Protein AF-0000000084494445 (afdb_homodimer)

pLDDT: mean 89.67, std 10.01, range [47.34, 98.62]

Foldseek 3Di:
DDPVVVVVVVVVVVVVVVVVLVVVVVCLVVPQPPPPLLVVLVCLLPVLVVVLVVPADPVQVVLLVQLLVVQLVVQLVVQLVCVVVVQKDFPRANDSVGRGHNSVRNGDLSSVLSVLCRPVVVDDLLVSLQVQLCCCLVPVQVVCVVSRGMGGDNDHSVVSSVVSSVSSSVSSCSSDPPVPDDDD/DDPVVVVVVVVVVVVVVVVVLVVVVVCLVVPQPPPPLLVVLVCLLPVLVVVLVVPADPVQVVLLVQLLVVQLVVQLVVQLVCVVVVQKDFPRANDSVGRGRNSVRNGDLSSVLSVLCRPVVVDDLLVSLQVQLCCCLVPVQVVCVVSRGMGGDNDHSVVSSVVSSVSSSVSSCSSDPPVPDDDD

Sequence (368 aa):
MKTSEIHIDILKIYSNYNHAHHSFIETWQQMILFTPRWWLAFILSTLPWILWWKLHNPKYTGDLIRAGFFMAIITLTLDSVGLQFGLWIYPYIMFPFITGYLPWDLTLLPVSIMFMIEIMPQRSPLLKGFIYAGLAAFVGEPLAIALDLYKPIHWSSLYSFPIYILLFLLSNKVAKSKTFNSRLMKTSEIHIDILKIYSNYNHAHHSFIETWQQMILFTPRWWLAFILSTLPWILWWKLHNPKYTGDLIRAGFFMAIITLTLDSVGLQFGLWIYPYIMFPFITGYLPWDLTLLPVSIMFMIEIMPQRSPLLKGFIYAGLAAFVGEPLAIALDLYKPIHWSSLYSFPIYILLFLLSNKVAKSKTFNSRL

Radius of gyration: 20.8 Å; Cα contacts (8 Å, |Δi|>4): 511; chains: 2; bounding box: 49×51×44 Å

InterPro domains:
  IPR048147 CBO0543-like [NF041644] (62-168)

Organism: NCBI:txid1637975

Nearest PDB structures (foldseek):
  8fee-assembly1_I  TM=1.828E-01  e=8.161E+00  Mycolicibacterium smegmatis MC2 155
  8fee-assembly1_I  TM=1.829E-01  e=8.018E+00  Mycolicibacterium smegmatis MC2 155

Structure (mmCIF, N/CA/C/O backbone):
data_AF-0000000084494445-model_v1
#
loop_
_entity.id
_entity.type
_entity.pdbx_description
1 polymer Permease
#
loop_
_atom_site.group_PDB
_atom_site.id
_atom_site.type_symbol
_atom_site.label_atom_id
_atom_site.label_alt_id
_atom_site.label_comp_id
_atom_site.label_asym_id
_atom_site.label_entity_id
_atom_site.label_seq_id
_atom_site.pdbx_PDB_ins_code
_atom_site.Cartn_x
_atom_site.Cartn_y
_atom_site.Cartn_z
_atom_site.occupancy
_atom_site.B_iso_or_equiv
_atom_site.auth_seq_id
_atom_site.auth_comp_id
_atom_site.auth_asym_id
_atom_site.auth_atom_id
_atom_site.pdbx_PDB_model_num
ATOM 1 N N . MET A 1 1 ? -23.141 -16.109 -20.891 1 47.34 1 MET A N 1
ATOM 2 C CA . MET A 1 1 ? -22.578 -17.031 -19.906 1 47.34 1 MET A CA 1
ATOM 3 C C . MET A 1 1 ? -23.141 -16.781 -18.516 1 47.34 1 MET A C 1
ATOM 5 O O . MET A 1 1 ? -23.188 -15.633 -18.062 1 47.34 1 MET A O 1
ATOM 9 N N . LYS A 1 2 ? -23.734 -17.75 -17.953 1 55.34 2 LYS A N 1
ATOM 10 C CA . LYS A 1 2 ? -24.5 -17.609 -16.734 1 55.34 2 LYS A CA 1
ATOM 11 C C . LYS A 1 2 ? -23.578 -17.312 -15.539 1 55.34 2 LYS A C 1
ATOM 13 O O . LYS A 1 2 ? -22.422 -17.734 -15.523 1 55.34 2 LYS A O 1
ATOM 18 N N . THR A 1 3 ? -23.781 -16.438 -14.68 1 62.94 3 THR A N 1
ATOM 19 C CA . THR A 1 3 ? -23.141 -16.047 -13.43 1 62.94 3 THR A CA 1
ATOM 20 C C . THR A 1 3 ? -22.562 -17.266 -12.711 1 62.94 3 THR A C 1
ATOM 22 O O . THR A 1 3 ? -21.469 -17.188 -12.141 1 62.94 3 THR A O 1
ATOM 25 N N . SER A 1 4 ? -23.203 -18.344 -12.766 1 63.41 4 SER A N 1
ATOM 26 C CA . SER A 1 4 ? -22.766 -19.562 -12.094 1 63.41 4 SER A CA 1
ATOM 27 C C . SER A 1 4 ? -21.5 -20.125 -12.742 1 63.41 4 SER A C 1
ATOM 29 O O . SER A 1 4 ? -20.594 -20.594 -12.055 1 63.41 4 SER A O 1
ATOM 31 N N . GLU A 1 5 ? -21.453 -20.078 -14.047 1 63.28 5 GLU A N 1
ATOM 32 C CA . GLU A 1 5 ? -20.266 -20.578 -14.75 1 63.28 5 GLU A CA 1
ATOM 33 C C . GLU A 1 5 ? -19.047 -19.703 -14.453 1 63.28 5 GLU A C 1
ATOM 35 O O . GLU A 1 5 ? -17.953 -20.234 -14.266 1 63.28 5 GLU A O 1
ATOM 40 N N . ILE A 1 6 ? -19.391 -18.516 -14.344 1 67.38 6 ILE A N 1
ATOM 41 C CA . ILE A 1 6 ? -18.312 -17.594 -14.023 1 67.38 6 ILE A CA 1
ATOM 42 C C . ILE A 1 6 ? -17.75 -17.891 -12.633 1 67.38 6 ILE A C 1
ATOM 44 O O . ILE A 1 6 ? -16.531 -17.922 -12.438 1 67.38 6 ILE A O 1
ATOM 48 N N . HIS A 1 7 ? -18.641 -18.312 -11.781 1 72.25 7 HIS A N 1
ATOM 49 C CA . HIS A 1 7 ? -18.234 -18.625 -10.414 1 72.25 7 HIS A CA 1
ATOM 50 C C . HIS A 1 7 ? -17.344 -19.859 -10.359 1 72.25 7 HIS A C 1
ATOM 52 O O . HIS A 1 7 ? -16.344 -19.891 -9.641 1 72.25 7 HIS A O 1
ATOM 58 N N . ILE A 1 8 ? -17.703 -20.828 -11.125 1 72.12 8 ILE A N 1
ATOM 59 C CA . ILE A 1 8 ? -16.953 -22.078 -11.125 1 72.12 8 ILE A CA 1
ATOM 60 C C . ILE A 1 8 ? -15.562 -21.844 -11.719 1 72.12 8 ILE A C 1
ATOM 62 O O . ILE A 1 8 ? -14.562 -22.328 -11.195 1 72.12 8 ILE A O 1
ATOM 66 N N . ASP A 1 9 ? -15.555 -21.062 -12.758 1 71.69 9 ASP A N 1
ATOM 67 C CA . ASP A 1 9 ? -14.281 -20.766 -13.414 1 71.69 9 ASP A CA 1
ATOM 68 C C . ASP A 1 9 ? -13.375 -19.938 -12.508 1 71.69 9 ASP A C 1
ATOM 70 O O . ASP A 1 9 ? -12.172 -20.203 -12.414 1 71.69 9 ASP A O 1
ATOM 74 N N . ILE A 1 10 ? -13.992 -19.125 -11.828 1 70.62 10 ILE A N 1
ATOM 75 C CA . ILE A 1 10 ? -13.234 -18.25 -10.938 1 70.62 10 ILE A CA 1
ATOM 76 C C . ILE A 1 10 ? -12.688 -19.062 -9.766 1 70.62 10 ILE A C 1
ATOM 78 O O . ILE A 1 10 ? -11.516 -18.922 -9.391 1 70.62 10 ILE A O 1
ATOM 82 N N . LEU A 1 11 ? -13.445 -19.953 -9.305 1 73.94 11 LEU A N 1
ATOM 83 C CA . LEU A 1 11 ? -13.008 -20.797 -8.188 1 73.94 11 LEU A CA 1
ATOM 84 C C . LEU A 1 11 ? -11.859 -21.703 -8.609 1 73.94 11 LEU A C 1
ATOM 86 O O . LEU A 1 11 ? -10.945 -21.969 -7.828 1 73.94 11 LEU A O 1
ATOM 90 N N . LYS A 1 12 ? -11.953 -22.141 -9.836 1 73.06 12 LYS A N 1
ATOM 91 C CA . LYS A 1 12 ? -10.883 -22.969 -10.367 1 73.06 12 LYS A CA 1
ATOM 92 C C . LYS A 1 12 ? -9.578 -22.188 -10.492 1 73.06 12 LYS A C 1
ATOM 94 O O . LYS A 1 12 ? -8.508 -22.703 -10.172 1 73.06 12 LYS A O 1
ATOM 99 N N . ILE A 1 13 ? -9.742 -21 -10.93 1 69.69 13 ILE A N 1
ATOM 100 C CA . ILE A 1 13 ? -8.578 -20.141 -11.094 1 69.69 13 ILE A CA 1
ATOM 101 C C . ILE A 1 13 ? -7.938 -19.891 -9.734 1 69.69 13 ILE A C 1
ATOM 103 O O . ILE A 1 13 ? -6.723 -20.031 -9.57 1 69.69 13 ILE A O 1
ATOM 107 N N . TYR A 1 14 ? -8.75 -19.688 -8.805 1 71.31 14 TYR A N 1
ATOM 108 C CA . TYR A 1 14 ? -8.242 -19.406 -7.465 1 71.31 14 TYR A CA 1
ATOM 109 C C . TYR A 1 14 ? -7.621 -20.656 -6.844 1 71.31 14 TYR A C 1
ATOM 111 O O . TYR A 1 14 ? -6.617 -20.562 -6.133 1 71.31 14 TYR A O 1
ATOM 119 N N . SER A 1 15 ? -8.164 -21.734 -7.109 1 71.56 15 SER A N 1
ATOM 120 C CA . SER A 1 15 ? -7.609 -22.969 -6.598 1 71.56 15 SER A CA 1
ATOM 121 C C . SER A 1 15 ? -6.23 -23.25 -7.188 1 71.56 15 SER A C 1
ATOM 123 O O . SER A 1 15 ? -5.324 -23.703 -6.477 1 71.56 15 SER A O 1
ATOM 125 N N . ASN A 1 16 ? -6.098 -23 -8.492 1 69.19 16 ASN A N 1
ATOM 126 C CA . ASN A 1 16 ? -4.797 -23.172 -9.133 1 69.19 16 ASN A CA 1
ATOM 127 C C . ASN A 1 16 ? -3.762 -22.219 -8.547 1 69.19 16 ASN A C 1
ATOM 129 O O . ASN A 1 16 ? -2.613 -22.594 -8.32 1 69.19 16 ASN A O 1
ATOM 133 N N . TYR A 1 17 ? -4.203 -21.062 -8.242 1 67.88 17 TYR A N 1
ATOM 134 C CA . TYR A 1 17 ? -3.33 -20.062 -7.625 1 67.88 17 TYR A CA 1
ATOM 135 C C . TYR A 1 17 ? -2.914 -20.5 -6.227 1 67.88 17 TYR A C 1
ATOM 137 O O . TYR A 1 17 ? -1.749 -20.359 -5.848 1 67.88 17 TYR A O 1
ATOM 145 N N . ASN A 1 18 ? -3.863 -21.031 -5.551 1 70.5 18 ASN A N 1
ATOM 146 C CA . ASN A 1 18 ? -3.58 -21.469 -4.188 1 70.5 18 ASN A CA 1
ATOM 147 C C . ASN A 1 18 ? -2.594 -22.641 -4.168 1 70.5 18 ASN A C 1
ATOM 149 O O . ASN A 1 18 ? -1.729 -22.719 -3.293 1 70.5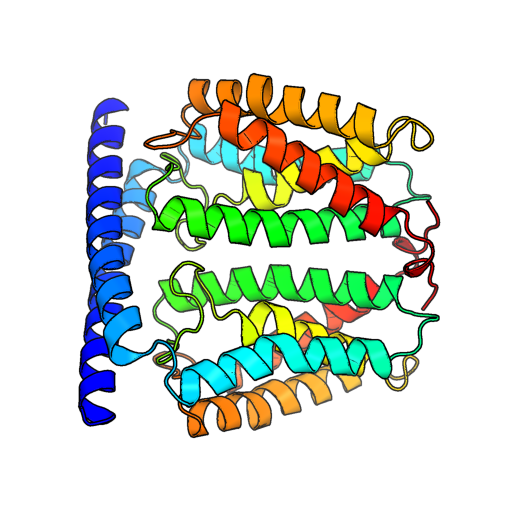 18 ASN A O 1
ATOM 153 N N . HIS A 1 19 ? -2.742 -23.469 -5.156 1 72.44 19 HIS A N 1
ATOM 154 C CA . HIS A 1 19 ? -1.806 -24.578 -5.254 1 72.44 19 HIS A CA 1
ATOM 155 C C . HIS A 1 19 ? -0.399 -24.094 -5.586 1 72.44 19 HIS A C 1
ATOM 157 O O . HIS A 1 19 ? 0.577 -24.547 -4.98 1 72.44 19 HIS A O 1
ATOM 163 N N . ALA A 1 20 ? -0.335 -23.25 -6.535 1 70.5 20 ALA A N 1
ATOM 164 C CA . ALA A 1 20 ? 0.955 -22.672 -6.895 1 70.5 20 ALA A CA 1
ATOM 165 C C . ALA A 1 20 ? 1.572 -21.922 -5.715 1 70.5 20 ALA A C 1
ATOM 167 O O . ALA A 1 20 ? 2.787 -21.984 -5.504 1 70.5 20 ALA A O 1
ATOM 168 N N . HIS A 1 21 ? 0.729 -21.359 -4.941 1 73.38 21 HIS A N 1
ATOM 169 C CA . HIS A 1 21 ? 1.201 -20.594 -3.791 1 73.38 21 HIS A CA 1
ATOM 170 C C . HIS A 1 21 ? 1.693 -21.516 -2.684 1 73.38 21 HIS A C 1
ATOM 172 O O . HIS A 1 21 ? 2.699 -21.234 -2.029 1 73.38 21 HIS A O 1
ATOM 178 N N . HIS A 1 22 ? 1.026 -22.578 -2.51 1 76.56 22 HIS A N 1
ATOM 179 C CA . HIS A 1 22 ? 1.481 -23.547 -1.507 1 76.56 22 HIS A CA 1
ATOM 180 C C . HIS A 1 22 ? 2.871 -24.078 -1.843 1 76.56 22 HIS A C 1
ATOM 182 O O . HIS A 1 22 ? 3.73 -24.172 -0.965 1 76.56 22 HIS A O 1
ATOM 188 N N . SER A 1 23 ? 2.975 -24.391 -3.061 1 74.88 23 SER A N 1
ATOM 189 C CA . SER A 1 23 ? 4.281 -24.859 -3.5 1 74.88 23 SER A CA 1
ATOM 190 C C . SER A 1 23 ? 5.352 -23.797 -3.307 1 74.88 23 SER A C 1
ATOM 192 O O . SER A 1 23 ? 6.488 -24.109 -2.939 1 74.88 23 SER A O 1
ATOM 194 N N . PHE A 1 24 ? 4.938 -22.625 -3.521 1 76.81 24 PHE A N 1
ATOM 195 C CA . PHE A 1 24 ? 5.852 -21.516 -3.352 1 76.81 24 PHE A CA 1
ATOM 196 C C . PHE A 1 24 ? 6.242 -21.344 -1.888 1 76.81 24 PHE A C 1
ATOM 198 O O . PHE A 1 24 ? 7.422 -21.172 -1.572 1 76.81 24 PHE A O 1
ATOM 205 N N . ILE A 1 25 ? 5.328 -21.469 -1.046 1 79.5 25 ILE A N 1
ATOM 206 C CA . ILE A 1 25 ? 5.574 -21.312 0.384 1 79.5 25 ILE A CA 1
ATOM 207 C C . ILE A 1 25 ? 6.516 -22.406 0.869 1 79.5 25 ILE A C 1
ATOM 209 O O . ILE A 1 25 ? 7.422 -22.156 1.664 1 79.5 25 ILE A O 1
ATOM 213 N N . GLU A 1 26 ? 6.273 -23.531 0.384 1 81.81 26 GLU A N 1
ATOM 214 C CA . GLU A 1 26 ? 7.129 -24.656 0.771 1 81.81 26 GLU A CA 1
ATOM 215 C C . GLU A 1 26 ? 8.57 -24.438 0.313 1 81.81 26 GLU A C 1
ATOM 217 O O . GLU A 1 26 ? 9.508 -24.641 1.083 1 81.81 26 GLU A O 1
ATOM 222 N N . THR A 1 27 ? 8.664 -24.031 -0.884 1 78.5 27 THR A N 1
ATOM 223 C CA . THR A 1 27 ? 9.992 -23.75 -1.421 1 78.5 27 THR A CA 1
ATOM 224 C C . THR A 1 27 ? 10.656 -22.609 -0.661 1 78.5 27 THR A C 1
ATOM 226 O O . THR A 1 27 ? 11.844 -22.672 -0.336 1 78.5 27 THR A O 1
ATOM 229 N N . TRP A 1 28 ? 9.914 -21.562 -0.393 1 83.75 28 TRP A N 1
ATOM 230 C CA . TRP A 1 28 ? 10.391 -20.406 0.354 1 83.75 28 TRP A CA 1
ATOM 231 C C . TRP A 1 28 ? 10.875 -20.812 1.742 1 83.75 28 TRP A C 1
ATOM 233 O O . TRP A 1 28 ? 11.953 -20.391 2.18 1 83.75 28 TRP A O 1
ATOM 243 N N . GLN A 1 29 ? 10.133 -21.641 2.424 1 86.5 29 GLN A N 1
ATOM 244 C CA . GLN A 1 29 ? 10.484 -22.078 3.768 1 86.5 29 GLN A CA 1
ATOM 245 C C . GLN A 1 29 ? 11.758 -22.922 3.75 1 86.5 29 GLN A C 1
ATOM 247 O O . GLN A 1 29 ? 12.602 -22.812 4.641 1 86.5 29 GLN A O 1
ATOM 252 N N . GLN A 1 30 ? 11.922 -23.672 2.773 1 85.88 30 GLN A N 1
ATOM 253 C CA . GLN A 1 30 ? 13.023 -24.641 2.732 1 85.88 30 GLN A CA 1
ATOM 254 C C . GLN A 1 30 ? 14.289 -23.984 2.18 1 85.88 30 GLN A C 1
ATOM 256 O O . GLN A 1 30 ? 15.391 -24.281 2.643 1 85.88 30 GLN A O 1
ATOM 261 N N . MET A 1 31 ? 14.062 -23.094 1.296 1 83.75 31 MET A N 1
ATOM 262 C CA . MET A 1 31 ? 15.234 -22.688 0.529 1 83.75 31 MET A CA 1
ATOM 263 C C . MET A 1 31 ? 15.57 -21.219 0.779 1 83.75 31 MET A C 1
ATOM 265 O O . MET A 1 31 ? 16.703 -20.781 0.526 1 83.75 31 MET A O 1
ATOM 269 N N . ILE A 1 32 ? 14.68 -20.469 1.252 1 86.62 32 ILE A N 1
ATOM 270 C CA . ILE A 1 32 ? 14.906 -19.016 1.283 1 86.62 32 ILE A CA 1
ATOM 271 C C . ILE A 1 32 ? 14.898 -18.531 2.729 1 86.62 32 ILE A C 1
ATOM 273 O O . ILE A 1 32 ? 15.797 -17.797 3.145 1 86.62 32 ILE A O 1
ATOM 277 N N . LEU A 1 33 ? 13.977 -19.047 3.459 1 88.38 33 LEU A N 1
ATOM 278 C CA . LEU A 1 33 ? 13.773 -18.562 4.82 1 88.38 33 LEU A CA 1
ATOM 279 C C . LEU A 1 33 ? 15.039 -18.734 5.656 1 88.38 33 LEU A C 1
ATOM 281 O O . LEU A 1 33 ? 15.648 -19.797 5.652 1 88.38 33 LEU A O 1
ATOM 285 N N . PHE A 1 34 ? 15.516 -17.578 6.266 1 91.19 34 PHE A N 1
ATOM 286 C CA . PHE A 1 34 ? 16.625 -17.484 7.207 1 91.19 34 PHE A CA 1
ATOM 287 C C . PHE A 1 34 ? 17.969 -17.656 6.492 1 91.19 34 PHE A C 1
ATOM 289 O O . PHE A 1 34 ? 18.984 -17.906 7.129 1 91.19 34 PHE A O 1
ATOM 296 N N . THR A 1 35 ? 18.016 -17.656 5.152 1 89.75 35 THR A N 1
ATOM 297 C CA . THR A 1 35 ? 19.266 -17.531 4.418 1 89.75 35 THR A CA 1
ATOM 298 C C . THR A 1 35 ? 19.891 -16.156 4.641 1 89.75 35 THR A C 1
ATOM 300 O O . THR A 1 35 ? 19.219 -15.234 5.133 1 89.75 35 THR A O 1
ATOM 303 N N . PRO A 1 36 ? 21.141 -16 4.414 1 92.19 36 PRO A N 1
ATOM 304 C CA . PRO A 1 36 ? 21.766 -14.68 4.559 1 92.19 36 PRO A CA 1
ATOM 305 C C . PRO A 1 36 ? 21.047 -13.602 3.746 1 92.19 36 PRO A C 1
ATOM 307 O O . PRO A 1 36 ? 20.922 -12.461 4.203 1 92.19 36 PRO A O 1
ATOM 310 N N . ARG A 1 37 ? 20.594 -13.953 2.594 1 90.88 37 ARG A N 1
ATOM 311 C CA . ARG A 1 37 ? 19.891 -12.984 1.761 1 90.88 37 ARG A CA 1
ATOM 312 C C . ARG A 1 37 ? 18.531 -12.633 2.361 1 90.88 37 ARG A C 1
ATOM 314 O O . ARG A 1 37 ? 18.078 -11.492 2.24 1 90.88 37 ARG A O 1
ATOM 321 N N . TRP A 1 38 ? 17.906 -13.57 2.992 1 89.88 38 TRP A N 1
ATOM 322 C CA . TRP A 1 38 ? 16.656 -13.297 3.695 1 89.88 38 TRP A CA 1
ATOM 323 C C . TRP A 1 38 ? 16.891 -12.328 4.852 1 89.88 38 TRP A C 1
ATOM 325 O O . TRP A 1 38 ? 16.125 -11.375 5.023 1 89.88 38 TRP A O 1
ATOM 335 N N . TRP A 1 39 ? 17.938 -12.531 5.629 1 93.19 39 TRP A N 1
ATOM 336 C CA . TRP A 1 39 ? 18.266 -11.648 6.734 1 93.19 39 TRP A CA 1
ATOM 337 C C . TRP A 1 39 ? 18.625 -10.25 6.227 1 93.19 39 TRP A C 1
ATOM 339 O O . TRP A 1 39 ? 18.312 -9.25 6.875 1 93.19 39 TRP A O 1
ATOM 349 N N . LEU A 1 40 ? 19.328 -10.234 5.098 1 94.56 40 LEU A N 1
ATOM 350 C CA . LEU A 1 40 ? 19.641 -8.945 4.484 1 94.56 40 LEU A CA 1
ATOM 351 C C . LEU A 1 40 ? 18.359 -8.188 4.137 1 94.56 40 LEU A C 1
ATOM 353 O O . LEU A 1 40 ? 18.25 -6.992 4.414 1 94.56 40 LEU A O 1
ATOM 357 N N . ALA A 1 41 ? 17.438 -8.891 3.541 1 92.81 41 ALA A N 1
ATOM 358 C CA . ALA A 1 41 ? 16.156 -8.281 3.209 1 92.81 41 ALA A CA 1
ATOM 359 C C . ALA A 1 41 ? 15.453 -7.785 4.465 1 92.81 41 ALA A C 1
ATOM 361 O O . ALA A 1 41 ? 14.852 -6.707 4.461 1 92.81 41 ALA A O 1
ATOM 362 N N . PHE A 1 42 ? 15.516 -8.594 5.477 1 92.94 42 PHE A N 1
ATOM 363 C CA . PHE A 1 42 ? 14.914 -8.219 6.75 1 92.94 42 PHE A CA 1
ATOM 364 C C . PHE A 1 42 ? 15.539 -6.934 7.289 1 92.94 42 PHE A C 1
ATOM 366 O O . PHE A 1 42 ? 14.828 -6.027 7.723 1 92.94 42 PHE A O 1
ATOM 373 N N . ILE A 1 43 ? 16.781 -6.844 7.27 1 95.81 43 ILE A N 1
ATOM 374 C CA . ILE A 1 43 ? 17.516 -5.68 7.762 1 95.81 43 ILE A CA 1
ATOM 375 C C . ILE A 1 43 ? 17.188 -4.465 6.898 1 95.81 43 ILE A C 1
ATOM 377 O O . ILE A 1 43 ? 16.938 -3.373 7.418 1 95.81 43 ILE A O 1
ATOM 381 N N . LEU A 1 44 ? 17.156 -4.684 5.594 1 95.38 44 LEU A N 1
ATOM 382 C CA . LEU A 1 44 ? 16.844 -3.596 4.672 1 95.38 44 LEU A CA 1
ATOM 383 C C . LEU A 1 44 ? 15.406 -3.111 4.863 1 95.38 44 LEU A C 1
ATOM 385 O O . LEU A 1 44 ? 15.086 -1.972 4.52 1 95.38 44 LEU A O 1
ATOM 389 N N . SER A 1 45 ? 14.578 -3.998 5.418 1 94.5 45 SER A N 1
ATOM 390 C CA . SER A 1 45 ? 13.172 -3.658 5.637 1 94.5 45 SER A CA 1
ATOM 391 C C . SER A 1 45 ? 12.992 -2.883 6.938 1 94.5 45 SER A C 1
ATOM 393 O O . SER A 1 45 ? 11.977 -2.209 7.129 1 94.5 45 SER A O 1
ATOM 395 N N . THR A 1 46 ? 13.938 -2.943 7.863 1 95.69 46 THR A N 1
ATOM 396 C CA . THR A 1 46 ? 13.734 -2.414 9.211 1 95.69 46 THR A CA 1
ATOM 397 C C . THR A 1 46 ? 14.719 -1.283 9.5 1 95.69 46 THR A C 1
ATOM 399 O O . THR A 1 46 ? 14.312 -0.171 9.844 1 95.69 46 THR A O 1
ATOM 402 N N . LEU A 1 47 ? 15.945 -1.461 9.188 1 97 47 LEU A N 1
ATOM 403 C CA . LEU A 1 47 ? 17.016 -0.562 9.594 1 97 47 LEU A CA 1
ATOM 404 C C . LEU A 1 47 ? 16.812 0.833 9.008 1 97 47 LEU A C 1
ATOM 406 O O . LEU A 1 47 ? 16.984 1.833 9.711 1 97 47 LEU A O 1
ATOM 410 N N . PRO A 1 48 ? 16.406 0.939 7.785 1 97.94 48 PRO A N 1
ATOM 411 C CA . PRO A 1 48 ? 16.234 2.285 7.238 1 97.94 48 PRO A CA 1
ATOM 412 C C . PRO A 1 48 ? 15.188 3.096 7.996 1 97.94 48 PRO A C 1
ATOM 414 O O . PRO A 1 48 ? 15.344 4.309 8.172 1 97.94 48 PRO A O 1
ATOM 417 N N . TRP A 1 49 ? 14.141 2.469 8.422 1 97.5 49 TRP A N 1
ATOM 418 C CA . TRP A 1 49 ? 13.125 3.17 9.203 1 97.5 49 TRP A CA 1
ATOM 419 C C . TRP A 1 49 ? 13.703 3.666 10.523 1 97.5 49 TRP A C 1
ATOM 421 O O . TRP A 1 49 ? 13.43 4.797 10.938 1 97.5 49 TRP A O 1
ATOM 431 N N . ILE A 1 50 ? 14.461 2.834 11.141 1 97.38 50 ILE A N 1
ATOM 432 C CA . ILE A 1 50 ? 15.086 3.188 12.406 1 97.38 50 ILE A CA 1
ATOM 433 C C . ILE A 1 50 ? 16.031 4.363 12.203 1 97.38 50 ILE A C 1
ATOM 435 O O . ILE A 1 50 ? 16.016 5.332 12.961 1 97.38 50 ILE A O 1
ATOM 439 N N . LEU A 1 51 ? 16.812 4.281 11.188 1 97 51 LEU A N 1
ATOM 440 C CA . LEU A 1 51 ? 17.766 5.348 10.883 1 97 51 LEU A CA 1
ATOM 441 C C . LEU A 1 51 ? 17.031 6.648 10.57 1 97 51 LEU A C 1
ATOM 443 O O . LEU A 1 51 ? 17.438 7.715 11.039 1 97 51 LEU A O 1
ATOM 447 N N . TRP A 1 52 ? 16.016 6.535 9.789 1 97.06 52 TRP A N 1
ATOM 448 C CA . TRP A 1 52 ? 15.258 7.734 9.438 1 97.06 52 TRP A CA 1
ATOM 449 C C . TRP A 1 52 ? 14.648 8.375 10.68 1 97.06 52 TRP A C 1
ATOM 451 O O . TRP A 1 52 ? 14.703 9.594 10.852 1 97.06 52 TRP A O 1
ATOM 461 N N . TRP A 1 53 ? 14.094 7.574 11.531 1 95.62 53 TRP A N 1
ATOM 462 C CA . TRP A 1 53 ? 13.461 8.078 12.742 1 95.62 53 TRP A CA 1
ATOM 463 C C . TRP A 1 53 ? 14.477 8.805 13.625 1 95.62 53 TRP A C 1
ATOM 465 O O . TRP A 1 53 ? 14.156 9.836 14.227 1 95.62 53 TRP A O 1
ATOM 475 N N . LYS A 1 54 ? 15.664 8.383 13.602 1 96.31 54 LYS A N 1
ATOM 476 C CA . LYS A 1 54 ? 16.703 8.953 14.453 1 96.31 54 LYS A CA 1
ATOM 477 C C . LYS A 1 54 ? 17.328 10.188 13.812 1 96.31 54 LYS A C 1
ATOM 479 O O . LYS A 1 54 ? 17.766 11.109 14.508 1 96.31 54 LYS A O 1
ATOM 484 N N . LEU A 1 55 ? 17.344 10.273 12.539 1 96.56 55 LEU A N 1
ATOM 485 C CA . LEU A 1 55 ? 18.172 11.266 11.867 1 96.56 55 LEU A CA 1
ATOM 486 C C . LEU A 1 55 ? 17.312 12.398 11.297 1 96.56 55 LEU A C 1
ATOM 488 O O . LEU A 1 55 ? 17.828 13.492 11.039 1 96.56 55 LEU A O 1
ATOM 492 N N . HIS A 1 56 ? 16.047 12.117 11.055 1 95.62 56 HIS A N 1
ATOM 493 C CA . HIS A 1 56 ? 15.25 13.125 10.367 1 95.62 56 HIS A CA 1
ATOM 494 C C . HIS A 1 56 ? 14.914 14.297 11.289 1 95.62 56 HIS A C 1
ATOM 496 O O . HIS A 1 56 ? 15.047 14.188 12.508 1 95.62 56 HIS A O 1
ATOM 502 N N . ASN A 1 57 ? 14.633 15.43 10.719 1 94.62 57 ASN A N 1
ATOM 503 C CA . ASN A 1 57 ? 14.156 16.594 11.453 1 94.62 57 ASN A CA 1
ATOM 504 C C . ASN A 1 57 ? 12.711 16.406 11.922 1 94.62 57 ASN A C 1
ATOM 506 O O . ASN A 1 57 ? 11.797 16.328 11.102 1 94.62 57 ASN A O 1
ATOM 510 N N . PRO A 1 58 ? 12.531 16.281 13.148 1 93.38 58 PRO A N 1
ATOM 511 C CA . PRO A 1 58 ? 11.195 15.992 13.68 1 93.38 58 PRO A CA 1
ATOM 512 C C . PRO A 1 58 ? 10.18 17.078 13.344 1 93.38 58 PRO A C 1
ATOM 514 O O . PRO A 1 58 ? 8.969 16.844 13.414 1 93.38 58 PRO A O 1
ATOM 517 N N . LYS A 1 59 ? 10.625 18.266 12.953 1 92.44 59 LYS A N 1
ATOM 518 C CA . LYS A 1 59 ? 9.719 19.359 12.578 1 92.44 59 LYS A CA 1
ATOM 519 C C . LYS A 1 59 ? 8.977 19.031 11.289 1 92.44 59 LYS A C 1
ATOM 521 O O . LYS A 1 59 ? 8 19.703 10.938 1 92.44 59 LYS A O 1
ATOM 526 N N . TYR A 1 60 ? 9.43 17.984 10.578 1 94.44 60 TYR A N 1
ATOM 527 C CA . TYR A 1 60 ? 8.852 17.656 9.281 1 94.44 60 TYR A CA 1
ATOM 528 C C . TYR A 1 60 ? 8.227 16.266 9.289 1 94.44 60 TYR A C 1
ATOM 530 O O . TYR A 1 60 ? 7.859 15.734 8.242 1 94.44 60 TYR A O 1
ATOM 538 N N . THR A 1 61 ? 8.062 15.695 10.438 1 95.25 61 THR A N 1
ATOM 539 C CA . THR A 1 61 ? 7.742 14.273 10.562 1 95.25 61 THR A CA 1
ATOM 540 C C . THR A 1 61 ? 6.457 13.945 9.812 1 95.25 61 THR A C 1
ATOM 542 O O . THR A 1 61 ? 6.445 13.047 8.961 1 95.25 61 THR A O 1
ATOM 545 N N . GLY A 1 62 ? 5.402 14.75 10.078 1 95.12 62 GLY A N 1
ATOM 546 C CA . GLY A 1 62 ? 4.105 14.438 9.484 1 95.12 62 GLY A CA 1
ATOM 547 C C . GLY A 1 62 ? 4.09 14.586 7.977 1 95.12 62 GLY A C 1
ATOM 548 O O . GLY A 1 62 ? 3.488 13.773 7.273 1 95.12 62 GLY A O 1
ATOM 549 N N . ASP A 1 63 ? 4.766 15.547 7.441 1 96.19 63 ASP A N 1
ATOM 550 C CA . ASP A 1 63 ? 4.832 15.797 6.004 1 96.19 63 ASP A CA 1
ATOM 551 C C . ASP A 1 63 ? 5.621 14.703 5.293 1 96.19 63 ASP A C 1
ATOM 553 O O . ASP A 1 63 ? 5.199 14.211 4.246 1 96.19 63 ASP A O 1
ATOM 557 N N . LEU A 1 64 ? 6.668 14.367 5.918 1 97.44 64 LEU A N 1
ATOM 558 C CA . LEU A 1 64 ? 7.531 13.352 5.32 1 97.44 64 LEU A CA 1
ATOM 559 C C . LEU A 1 64 ? 6.867 11.984 5.359 1 97.44 64 LEU A C 1
ATOM 561 O O . LEU A 1 64 ? 6.914 11.234 4.379 1 97.44 64 LEU A O 1
ATOM 565 N N . ILE A 1 65 ? 6.195 11.656 6.445 1 97.62 65 ILE A N 1
ATOM 566 C CA . ILE A 1 65 ? 5.516 10.375 6.57 1 97.62 65 ILE A CA 1
ATOM 567 C C . ILE A 1 65 ? 4.379 10.289 5.559 1 97.62 65 ILE A C 1
ATOM 569 O O . ILE A 1 65 ? 4.156 9.242 4.945 1 97.62 65 ILE A O 1
ATOM 573 N N . ARG A 1 66 ? 3.727 11.359 5.395 1 97.25 66 ARG A N 1
ATOM 574 C CA . ARG A 1 66 ? 2.68 11.406 4.379 1 97.25 66 ARG A CA 1
ATOM 575 C C . ARG A 1 66 ? 3.242 11.094 2.996 1 97.25 66 ARG A C 1
ATOM 577 O O . ARG A 1 66 ? 2.674 10.297 2.252 1 97.25 66 ARG A O 1
ATOM 584 N N . ALA A 1 67 ? 4.348 11.656 2.662 1 97.88 67 ALA A N 1
ATOM 585 C CA . ALA A 1 67 ? 5.004 11.391 1.383 1 97.88 67 ALA A CA 1
ATOM 586 C C . ALA A 1 67 ? 5.5 9.953 1.306 1 97.88 67 ALA A C 1
ATOM 588 O O . ALA A 1 67 ? 5.391 9.305 0.261 1 97.88 67 ALA A O 1
ATOM 589 N N . GLY A 1 68 ? 6.051 9.516 2.359 1 98.19 68 GLY A N 1
ATOM 590 C CA . GLY A 1 68 ? 6.516 8.141 2.412 1 98.19 68 GLY A CA 1
ATOM 591 C C . GLY A 1 68 ? 5.402 7.125 2.205 1 98.19 68 GLY A C 1
ATOM 592 O O . GLY A 1 68 ? 5.57 6.148 1.475 1 98.19 68 GLY A O 1
ATOM 593 N N . PHE A 1 69 ? 4.293 7.375 2.885 1 98.25 69 PHE A N 1
ATOM 594 C CA . PHE A 1 69 ? 3.146 6.488 2.725 1 98.25 69 PHE A CA 1
ATOM 595 C C . PHE A 1 69 ? 2.635 6.516 1.29 1 98.25 69 PHE A C 1
ATOM 597 O O . PHE A 1 69 ? 2.268 5.48 0.733 1 98.25 69 PHE A O 1
ATOM 604 N N . PHE A 1 70 ? 2.615 7.672 0.741 1 97.88 70 PHE A N 1
ATOM 605 C CA . PHE A 1 70 ? 2.223 7.809 -0.657 1 97.88 70 PHE A CA 1
ATOM 606 C C . PHE A 1 70 ? 3.121 6.969 -1.557 1 97.88 70 PHE A C 1
ATOM 608 O O . PHE A 1 70 ? 2.633 6.207 -2.395 1 97.88 70 PHE A O 1
ATOM 615 N N . MET A 1 71 ? 4.363 7.098 -1.375 1 97.88 71 MET A N 1
ATOM 616 C CA . MET A 1 71 ? 5.344 6.344 -2.152 1 97.88 71 MET A CA 1
ATOM 617 C C . MET A 1 71 ? 5.148 4.844 -1.963 1 97.88 71 MET A C 1
ATOM 619 O O . MET A 1 71 ? 5.215 4.078 -2.928 1 97.88 71 MET A O 1
ATOM 623 N N . ALA A 1 72 ? 4.914 4.445 -0.767 1 96.56 72 ALA A N 1
ATOM 624 C CA . ALA A 1 72 ? 4.727 3.029 -0.464 1 96.56 72 ALA A CA 1
ATOM 625 C C . ALA A 1 72 ? 3.537 2.459 -1.233 1 96.56 72 ALA A C 1
ATOM 627 O O . ALA A 1 72 ? 3.629 1.377 -1.817 1 96.56 72 ALA A O 1
ATOM 628 N N . ILE A 1 73 ? 2.465 3.197 -1.261 1 94.81 73 ILE A N 1
ATOM 629 C CA . ILE A 1 73 ? 1.252 2.742 -1.93 1 94.81 73 ILE A CA 1
ATOM 630 C C . ILE A 1 73 ? 1.514 2.59 -3.426 1 94.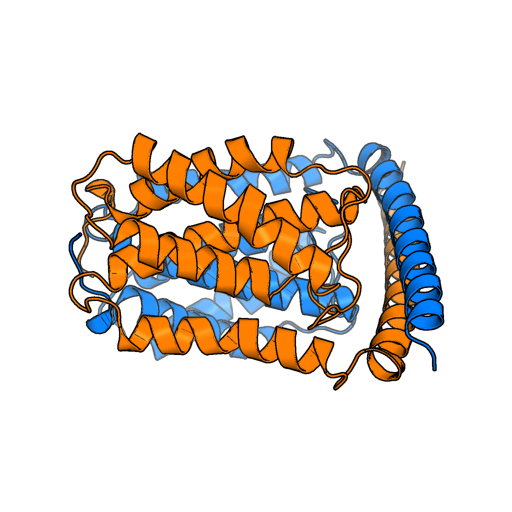81 73 ILE A C 1
ATOM 632 O O . ILE A 1 73 ? 1.186 1.558 -4.02 1 94.81 73 ILE A O 1
ATOM 636 N N . ILE A 1 74 ? 2.133 3.547 -3.973 1 94.69 74 ILE A N 1
ATOM 637 C CA . ILE A 1 74 ? 2.348 3.549 -5.414 1 94.69 74 ILE A CA 1
ATOM 638 C C . ILE A 1 74 ? 3.35 2.461 -5.789 1 94.69 74 ILE A C 1
ATOM 640 O O . ILE A 1 74 ? 3.162 1.747 -6.777 1 94.69 74 ILE A O 1
ATOM 644 N N . THR A 1 75 ? 4.371 2.375 -4.988 1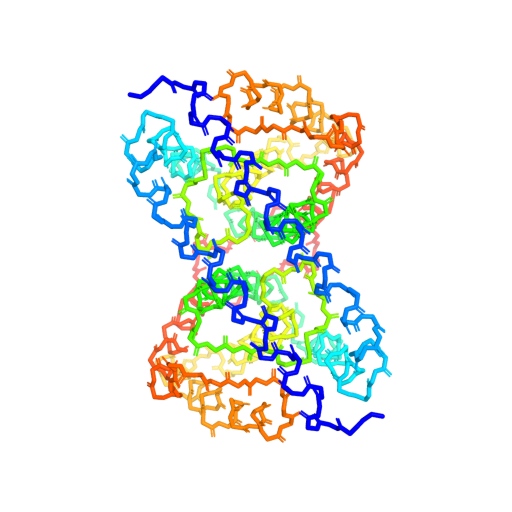 94.19 75 THR A N 1
ATOM 645 C CA . THR A 1 75 ? 5.402 1.404 -5.332 1 94.19 75 THR A CA 1
ATOM 646 C C . THR A 1 75 ? 4.898 -0.02 -5.125 1 94.19 75 THR A C 1
ATOM 648 O O . THR A 1 75 ? 5.207 -0.917 -5.914 1 94.19 75 THR A O 1
ATOM 651 N N . LEU A 1 76 ? 4.113 -0.26 -4.102 1 90.5 76 LEU A N 1
ATOM 652 C CA . LEU A 1 76 ? 3.49 -1.566 -3.926 1 90.5 76 LEU A CA 1
ATOM 653 C C . LEU A 1 76 ? 2.629 -1.926 -5.133 1 90.5 76 LEU A C 1
ATOM 655 O O . LEU A 1 76 ? 2.662 -3.062 -5.605 1 90.5 76 LEU A O 1
ATOM 659 N N . THR A 1 77 ? 1.87 -0.955 -5.609 1 88.31 77 THR A N 1
ATOM 660 C CA . THR A 1 77 ? 0.966 -1.167 -6.734 1 88.31 77 THR A CA 1
ATOM 661 C C . THR A 1 77 ? 1.751 -1.421 -8.016 1 88.31 77 THR A C 1
ATOM 663 O O . THR A 1 77 ? 1.484 -2.389 -8.734 1 88.31 77 THR A O 1
ATOM 666 N N . LEU A 1 78 ? 2.73 -0.611 -8.305 1 91.5 78 LEU A N 1
ATOM 667 C CA . LEU A 1 78 ? 3.523 -0.75 -9.523 1 91.5 78 LEU A CA 1
ATOM 668 C C . LEU A 1 78 ? 4.328 -2.045 -9.5 1 91.5 78 LEU A C 1
ATOM 670 O O . LEU A 1 78 ? 4.48 -2.703 -10.531 1 91.5 78 LEU A O 1
ATOM 674 N N . ASP A 1 79 ? 4.871 -2.332 -8.297 1 91.12 79 ASP A N 1
ATOM 675 C CA . ASP A 1 79 ? 5.629 -3.57 -8.156 1 91.12 79 ASP A CA 1
ATOM 676 C C . ASP A 1 79 ? 4.746 -4.789 -8.43 1 91.12 79 ASP A C 1
ATOM 678 O O . ASP A 1 79 ? 5.164 -5.719 -9.125 1 91.12 79 ASP A O 1
ATOM 682 N N . SER A 1 80 ? 3.58 -4.789 -7.852 1 85 80 SER A N 1
ATOM 683 C CA . SER A 1 80 ? 2.637 -5.879 -8.086 1 85 80 SER A CA 1
ATOM 684 C C . SER A 1 80 ? 2.34 -6.035 -9.578 1 85 80 SER A C 1
ATOM 686 O O . SER A 1 80 ? 2.326 -7.156 -10.094 1 85 80 SER A O 1
ATOM 688 N N . VAL A 1 81 ? 2.129 -4.977 -10.281 1 85.56 81 VAL A N 1
ATOM 689 C CA . VAL A 1 81 ? 1.853 -4.996 -11.711 1 85.56 81 VAL A CA 1
ATOM 690 C C . VAL A 1 81 ? 3.051 -5.57 -12.461 1 85.56 81 VAL A C 1
ATOM 692 O O . VAL A 1 81 ? 2.893 -6.434 -13.328 1 85.56 81 VAL A O 1
ATOM 695 N N . GLY A 1 82 ? 4.23 -5.082 -12.172 1 88.06 82 GLY A N 1
ATOM 696 C CA . GLY A 1 82 ? 5.43 -5.559 -12.836 1 88.06 82 GLY A CA 1
ATOM 697 C C . GLY A 1 82 ? 5.68 -7.043 -12.625 1 88.06 82 GLY A C 1
ATOM 698 O O . GLY A 1 82 ? 6.055 -7.75 -13.562 1 88.06 82 GLY A O 1
ATOM 699 N N . LEU A 1 83 ? 5.48 -7.492 -11.406 1 85.06 83 LEU A N 1
ATOM 700 C CA . LEU A 1 83 ? 5.66 -8.906 -11.086 1 85.06 83 LEU A CA 1
ATOM 701 C C . LEU A 1 83 ? 4.656 -9.773 -11.836 1 85.06 83 LEU A C 1
ATOM 703 O O . LEU A 1 83 ? 5.012 -10.828 -12.359 1 85.06 83 LEU A O 1
ATOM 707 N N . GLN A 1 84 ? 3.488 -9.352 -11.875 1 79.12 84 GLN A N 1
ATOM 708 C CA . GLN A 1 84 ? 2.432 -10.133 -12.516 1 79.12 84 GLN A CA 1
ATOM 709 C C . GLN A 1 84 ? 2.635 -10.195 -14.023 1 79.12 84 GLN A C 1
ATOM 711 O O . GLN A 1 84 ? 2.254 -11.18 -14.664 1 79.12 84 GLN A O 1
ATOM 716 N N . PHE A 1 85 ? 3.221 -9.18 -14.609 1 83.75 85 PHE A N 1
ATOM 717 C CA . PHE A 1 85 ? 3.51 -9.172 -16.047 1 83.75 85 PHE A CA 1
ATOM 718 C C . PHE A 1 85 ? 4.844 -9.852 -16.328 1 83.75 85 PHE A C 1
ATOM 720 O O . PHE A 1 85 ? 5.258 -9.961 -17.484 1 83.75 85 PHE A O 1
ATOM 727 N N . GLY A 1 86 ? 5.5 -10.281 -15.281 1 83.19 86 GLY A N 1
ATOM 728 C CA . GLY A 1 86 ? 6.762 -10.992 -15.438 1 83.19 86 GLY A CA 1
ATOM 729 C C . GLY A 1 86 ? 7.902 -10.086 -15.859 1 83.19 86 GLY A C 1
ATOM 730 O O . GLY A 1 86 ? 8.828 -10.516 -16.562 1 83.19 86 GLY A O 1
ATOM 731 N N . LEU A 1 87 ? 7.789 -8.797 -15.539 1 89.94 87 LEU A N 1
ATOM 732 C CA . LEU A 1 87 ? 8.828 -7.855 -15.938 1 89.94 87 LEU A CA 1
ATOM 733 C C . LEU A 1 87 ? 10.102 -8.07 -15.117 1 89.94 87 LEU A C 1
ATOM 735 O O . LEU A 1 87 ? 11.203 -7.848 -15.609 1 89.94 87 LEU A O 1
ATOM 739 N N . TRP A 1 88 ? 10.055 -8.414 -13.891 1 90.69 88 TRP A N 1
ATOM 740 C CA . TRP A 1 88 ? 11.156 -8.75 -13 1 90.69 88 TRP A CA 1
ATOM 741 C C . TRP A 1 88 ? 10.703 -9.742 -11.93 1 90.69 88 TRP A C 1
ATOM 743 O O . TRP A 1 88 ? 9.516 -10.047 -11.82 1 90.69 88 TRP A O 1
ATOM 753 N N . ILE A 1 89 ? 11.656 -10.266 -11.195 1 88 89 ILE A N 1
ATOM 754 C CA . ILE A 1 89 ? 11.367 -11.156 -10.078 1 88 89 ILE A CA 1
ATOM 755 C C . ILE A 1 89 ? 12.289 -10.844 -8.906 1 88 89 ILE A C 1
ATOM 757 O O . ILE A 1 89 ? 13.289 -10.133 -9.07 1 88 89 ILE A O 1
ATOM 761 N N . TYR A 1 90 ? 11.883 -11.312 -7.812 1 88.25 90 TYR A N 1
ATOM 762 C CA . TYR A 1 90 ? 12.703 -11.258 -6.605 1 88.25 90 TYR A CA 1
ATOM 763 C C . TYR A 1 90 ? 13.07 -12.664 -6.137 1 88.25 90 TYR A C 1
ATOM 765 O O . TYR A 1 90 ? 12.258 -13.344 -5.504 1 88.25 90 TYR A O 1
ATOM 773 N N . PRO A 1 91 ? 14.281 -13.086 -6.367 1 83.94 91 PRO A N 1
ATOM 774 C CA . PRO A 1 91 ? 14.672 -14.461 -6.074 1 83.94 91 PRO A CA 1
ATOM 775 C C . PRO A 1 91 ? 14.555 -14.805 -4.59 1 83.94 91 PRO A C 1
ATOM 777 O O . PRO A 1 91 ? 14.172 -15.922 -4.238 1 83.94 91 PRO A O 1
ATOM 780 N N . TYR A 1 92 ? 14.922 -13.867 -3.768 1 83.25 92 TYR A N 1
ATOM 781 C CA . TYR A 1 92 ? 14.867 -14.094 -2.328 1 83.25 92 TYR A CA 1
ATOM 782 C C . TYR A 1 92 ? 13.812 -13.211 -1.676 1 83.25 92 TYR A C 1
ATOM 784 O O . TYR A 1 92 ? 14.141 -12.273 -0.938 1 83.25 92 TYR A O 1
ATOM 792 N N . ILE A 1 93 ? 12.617 -13.633 -1.937 1 85.31 93 ILE A N 1
ATOM 793 C CA . ILE A 1 93 ? 11.5 -12.852 -1.417 1 85.31 93 ILE A CA 1
ATOM 794 C C . ILE A 1 93 ? 11.43 -13 0.101 1 85.31 93 ILE A C 1
ATOM 796 O O . ILE A 1 93 ? 11.625 -14.094 0.636 1 85.31 93 ILE A O 1
ATOM 800 N N . MET A 1 94 ? 11.234 -11.867 0.752 1 82.06 94 MET A N 1
ATOM 801 C CA . MET A 1 94 ? 11.227 -11.875 2.213 1 82.06 94 MET A CA 1
ATOM 802 C C . MET A 1 94 ? 9.945 -12.5 2.748 1 82.06 94 MET A C 1
ATOM 804 O O . MET A 1 94 ? 9.984 -13.32 3.664 1 82.06 94 MET A O 1
ATOM 808 N N . PHE A 1 95 ? 8.789 -12 2.242 1 80.31 95 PHE A N 1
ATOM 809 C CA . PHE A 1 95 ? 7.477 -12.484 2.641 1 80.31 95 PHE A CA 1
ATOM 810 C C . PHE A 1 95 ? 6.68 -12.945 1.427 1 80.31 95 PHE A C 1
ATOM 812 O O . PHE A 1 95 ? 6.223 -12.125 0.628 1 80.31 95 PHE A O 1
ATOM 819 N N . PRO A 1 96 ? 6.535 -14.281 1.282 1 77.12 96 PRO A N 1
ATOM 820 C CA . PRO A 1 96 ? 5.891 -14.781 0.067 1 77.12 96 PRO A CA 1
ATOM 821 C C . PRO A 1 96 ? 4.387 -14.523 0.047 1 77.12 96 PRO A C 1
ATOM 823 O O . PRO A 1 96 ? 3.697 -14.93 -0.895 1 77.12 96 PRO A O 1
ATOM 826 N N . PHE A 1 97 ? 3.895 -13.82 1.063 1 73.38 97 PHE A N 1
ATOM 827 C CA . PHE A 1 97 ? 2.453 -13.633 1.17 1 73.38 97 PHE A CA 1
ATOM 828 C C . PHE A 1 97 ? 2.047 -12.242 0.695 1 73.38 97 PHE A C 1
ATOM 830 O O . PHE A 1 97 ? 0.871 -11.883 0.752 1 73.38 97 PHE A O 1
ATOM 837 N N . ILE A 1 98 ? 2.953 -11.492 0.271 1 70.44 98 ILE A N 1
ATOM 838 C CA . ILE A 1 98 ? 2.684 -10.164 -0.258 1 70.44 98 ILE A CA 1
ATOM 839 C C . ILE A 1 98 ? 3.211 -10.055 -1.687 1 70.44 98 ILE A C 1
ATOM 841 O O . ILE A 1 98 ? 4.301 -10.555 -1.991 1 70.44 98 ILE A O 1
ATOM 845 N N . THR A 1 99 ? 2.266 -9.625 -2.557 1 69.56 99 THR A N 1
ATOM 846 C CA . THR A 1 99 ? 2.734 -9.406 -3.92 1 69.56 99 THR A CA 1
ATOM 847 C C . THR A 1 99 ? 3.605 -8.156 -3.998 1 69.56 99 THR A C 1
ATOM 849 O O . THR A 1 99 ? 3.205 -7.082 -3.537 1 69.56 99 THR A O 1
ATOM 852 N N . GLY A 1 100 ? 4.789 -8.312 -4.07 1 76.81 100 GLY A N 1
ATOM 853 C CA . GLY A 1 100 ? 5.781 -7.25 -4.051 1 76.81 100 GLY A CA 1
ATOM 854 C C . GLY A 1 100 ? 6.996 -7.586 -3.203 1 76.81 100 GLY A C 1
ATOM 855 O O . GLY A 1 100 ? 7.078 -8.68 -2.633 1 76.81 100 GLY A O 1
ATOM 856 N N . TYR A 1 101 ? 7.828 -6.629 -3.193 1 87.06 101 TYR A N 1
ATOM 857 C CA . TYR A 1 101 ? 9.055 -6.785 -2.426 1 87.06 101 TYR A CA 1
ATOM 858 C C . TYR A 1 101 ? 9.117 -5.777 -1.282 1 87.06 101 TYR A C 1
ATOM 860 O O . TYR A 1 101 ? 9.508 -4.625 -1.48 1 87.06 101 TYR A O 1
ATOM 868 N N . LEU A 1 102 ? 8.758 -6.188 -0.059 1 87.81 102 LEU A N 1
ATOM 869 C CA . LEU A 1 102 ? 8.516 -5.355 1.117 1 87.81 102 LEU A CA 1
ATOM 870 C C . LEU A 1 102 ? 9.703 -4.438 1.379 1 87.81 102 LEU A C 1
ATOM 872 O O . LEU A 1 102 ? 9.539 -3.227 1.537 1 87.81 102 LEU A O 1
ATOM 876 N N . PRO A 1 103 ? 10.883 -4.934 1.357 1 92.38 103 PRO A N 1
ATOM 877 C CA . PRO A 1 103 ? 12.023 -4.066 1.647 1 92.38 103 PRO A CA 1
ATOM 878 C C . PRO A 1 103 ? 12.117 -2.875 0.696 1 92.38 103 PRO A C 1
ATOM 880 O O . PRO A 1 103 ? 12.453 -1.767 1.121 1 92.38 103 PRO A O 1
ATOM 883 N N . TRP A 1 104 ? 11.812 -3.184 -0.515 1 93.25 104 TRP A N 1
ATOM 884 C CA . TRP A 1 104 ? 11.891 -2.141 -1.531 1 93.25 104 TRP A CA 1
ATOM 885 C C . TRP A 1 104 ? 10.688 -1.203 -1.443 1 93.25 104 TRP A C 1
ATOM 887 O O . TRP A 1 104 ? 10.852 0.016 -1.357 1 93.25 104 TRP A O 1
ATOM 897 N N . ASP A 1 105 ? 9.547 -1.698 -1.387 1 94.44 105 ASP A N 1
ATOM 898 C CA . ASP A 1 105 ? 8.312 -0.949 -1.584 1 94.44 105 ASP A CA 1
ATOM 899 C C . ASP A 1 105 ? 7.895 -0.23 -0.303 1 94.44 105 ASP A C 1
ATOM 901 O O . ASP A 1 105 ? 7.336 0.868 -0.354 1 94.44 105 ASP A O 1
ATOM 905 N N . LEU A 1 106 ? 8.156 -0.814 0.851 1 95.19 106 LEU A N 1
ATOM 906 C CA . LEU A 1 106 ? 7.656 -0.249 2.098 1 95.19 106 LEU A CA 1
ATOM 907 C C . LEU A 1 106 ? 8.773 0.443 2.871 1 95.19 106 LEU A C 1
ATOM 909 O O . LEU A 1 106 ? 8.508 1.15 3.848 1 95.19 106 LEU A O 1
ATOM 913 N N . THR A 1 107 ? 9.992 0.227 2.41 1 97.12 107 THR A N 1
ATOM 914 C CA . THR A 1 107 ? 11.055 0.764 3.252 1 97.12 107 THR A CA 1
ATOM 915 C C . THR A 1 107 ? 12.047 1.569 2.42 1 97.12 107 THR A C 1
ATOM 917 O O . THR A 1 107 ? 12.102 2.797 2.521 1 97.12 107 THR A O 1
ATOM 920 N N . LEU A 1 108 ? 12.742 0.927 1.507 1 97.31 108 LEU A N 1
ATOM 921 C CA . LEU A 1 108 ? 13.859 1.581 0.828 1 97.31 108 LEU A CA 1
ATOM 922 C C . LEU A 1 108 ? 13.375 2.781 0.021 1 97.31 108 LEU A C 1
ATOM 924 O O . LEU A 1 108 ? 13.953 3.867 0.106 1 97.31 108 LEU A O 1
ATOM 928 N N . LEU A 1 109 ? 12.312 2.584 -0.69 1 97.75 109 LEU A N 1
ATOM 929 C CA . LEU A 1 109 ? 11.852 3.684 -1.53 1 97.75 109 LEU A CA 1
ATOM 930 C C . LEU A 1 109 ? 11.164 4.754 -0.692 1 97.75 109 LEU A C 1
ATOM 932 O O . LEU A 1 109 ? 11.508 5.934 -0.774 1 97.75 109 LEU A O 1
ATOM 936 N N . PRO A 1 110 ? 10.242 4.395 0.157 1 98.19 110 PRO A N 1
ATOM 937 C CA . PRO A 1 110 ? 9.617 5.414 1.002 1 98.19 110 PRO A CA 1
ATOM 938 C C . PRO A 1 110 ? 10.625 6.172 1.859 1 98.19 110 PRO A C 1
ATOM 940 O O . PRO A 1 110 ? 10.594 7.406 1.907 1 98.19 110 PRO A O 1
ATOM 943 N N . VAL A 1 111 ? 11.508 5.508 2.482 1 98.31 111 VAL A N 1
ATOM 944 C CA . VAL A 1 111 ? 12.461 6.125 3.404 1 98.31 111 VAL A CA 1
ATOM 945 C C . VAL A 1 111 ? 13.445 6.992 2.625 1 98.31 111 VAL A C 1
ATOM 947 O O . VAL A 1 111 ? 13.758 8.117 3.037 1 98.31 111 VAL A O 1
ATOM 950 N N . SER A 1 112 ? 13.914 6.477 1.524 1 98 112 SER A N 1
ATOM 951 C CA . SER A 1 112 ? 14.883 7.246 0.753 1 98 112 SER A CA 1
ATOM 952 C C . SER A 1 112 ? 14.25 8.508 0.174 1 98 112 SER A C 1
ATOM 954 O O . SER A 1 112 ? 14.906 9.547 0.083 1 98 112 SER A O 1
ATOM 956 N N . ILE A 1 113 ? 13.016 8.414 -0.223 1 97.88 113 ILE A N 1
ATOM 957 C CA . ILE A 1 113 ? 12.383 9.594 -0.788 1 97.88 113 ILE A CA 1
ATOM 958 C C . ILE A 1 113 ? 12.18 10.641 0.304 1 97.88 113 ILE A C 1
ATOM 960 O O . ILE A 1 113 ? 12.266 11.844 0.043 1 97.88 113 ILE A O 1
ATOM 964 N N . MET A 1 114 ? 11.781 10.203 1.469 1 98.19 114 MET A N 1
ATOM 965 C CA . MET A 1 114 ? 11.633 11.125 2.59 1 98.19 114 MET A CA 1
ATOM 966 C C . MET A 1 114 ? 12.945 11.852 2.875 1 98.19 114 MET A C 1
ATOM 968 O O . MET A 1 114 ? 12.953 13.07 3.064 1 98.19 114 MET A O 1
ATOM 972 N N . PHE A 1 115 ? 14.047 11.102 2.898 1 97.44 115 PHE A N 1
ATOM 973 C CA . PHE A 1 115 ? 15.352 11.719 3.096 1 97.44 115 PHE A CA 1
ATOM 974 C C . PHE A 1 115 ? 15.648 12.727 1.993 1 97.44 115 PHE A C 1
ATOM 976 O O . PHE A 1 115 ? 16.125 13.828 2.266 1 97.44 115 PHE A O 1
ATOM 983 N N . MET A 1 116 ? 15.406 12.336 0.792 1 97.62 116 MET A N 1
ATOM 984 C CA . MET A 1 116 ? 15.703 13.203 -0.343 1 97.62 116 MET A CA 1
ATOM 985 C C . MET A 1 116 ? 14.883 14.492 -0.27 1 97.62 116 MET A C 1
ATOM 987 O O . MET A 1 116 ? 15.391 15.57 -0.576 1 97.62 116 MET A O 1
ATOM 991 N N . ILE A 1 117 ? 13.648 14.375 0.113 1 97.62 117 ILE A N 1
ATOM 992 C CA . ILE A 1 117 ? 12.781 15.547 0.218 1 97.62 117 ILE A CA 1
ATOM 993 C C . ILE A 1 117 ? 13.297 16.484 1.309 1 97.62 117 ILE A C 1
ATOM 995 O O . ILE A 1 117 ? 13.289 17.703 1.144 1 97.62 117 ILE A O 1
ATOM 999 N N . GLU A 1 118 ? 13.719 15.891 2.35 1 96.69 118 GLU A N 1
ATOM 1000 C CA . GLU A 1 118 ? 14.156 16.672 3.506 1 96.69 118 GLU A CA 1
ATOM 1001 C C . GLU A 1 118 ? 15.477 17.375 3.229 1 96.69 118 GLU A C 1
ATOM 1003 O O . GLU A 1 118 ? 15.719 18.484 3.727 1 96.69 118 GLU A O 1
ATOM 1008 N N . ILE A 1 119 ? 16.281 16.766 2.469 1 95.06 119 ILE A N 1
ATOM 1009 C CA . ILE A 1 119 ? 17.578 17.359 2.146 1 95.06 119 ILE A CA 1
ATOM 1010 C C . ILE A 1 119 ? 17.391 18.578 1.259 1 95.06 119 ILE A C 1
ATOM 1012 O O . ILE A 1 119 ? 16.781 18.5 0.189 1 95.06 119 ILE A O 1
ATOM 1016 N N . MET A 1 120 ? 17.891 19.734 1.688 1 93.75 120 MET A N 1
ATOM 1017 C CA . MET A 1 120 ? 17.766 21 0.956 1 93.75 120 MET A CA 1
ATOM 1018 C C . MET A 1 120 ? 16.375 21.172 0.385 1 93.75 120 MET A C 1
ATOM 1020 O O . MET A 1 120 ? 16.188 21.234 -0.833 1 93.75 120 MET A O 1
ATOM 1024 N N . PRO A 1 121 ? 15.484 21.234 1.241 1 92.25 121 PRO A N 1
ATOM 1025 C CA . PRO A 1 121 ? 14.078 21.219 0.83 1 92.25 121 PRO A CA 1
ATOM 1026 C C . PRO A 1 121 ? 13.727 22.359 -0.126 1 92.25 121 PRO A C 1
ATOM 1028 O O . PRO A 1 121 ? 12.758 22.266 -0.882 1 92.25 121 PRO A O 1
ATOM 1031 N N . GLN A 1 122 ? 14.508 23.359 -0.222 1 93.69 122 GLN A N 1
ATOM 1032 C CA . GLN A 1 122 ? 14.172 24.516 -1.048 1 93.69 122 GLN A CA 1
ATOM 1033 C C . GLN A 1 122 ? 14.75 24.375 -2.453 1 93.69 122 GLN A C 1
ATOM 1035 O O . GLN A 1 122 ? 14.438 25.156 -3.344 1 93.69 122 GLN A O 1
ATOM 1040 N N . ARG A 1 123 ? 15.57 23.422 -2.695 1 95 123 ARG A N 1
ATOM 1041 C CA . ARG A 1 123 ? 16.156 23.203 -4.012 1 95 123 ARG A CA 1
ATOM 1042 C C . ARG A 1 123 ? 15.109 22.734 -5.016 1 95 123 ARG A C 1
ATOM 1044 O O . ARG A 1 123 ? 14.031 22.266 -4.625 1 95 123 ARG A O 1
ATOM 1051 N N . SER A 1 124 ? 15.422 22.875 -6.246 1 96.88 124 SER A N 1
ATOM 1052 C CA . SER A 1 124 ? 14.508 22.531 -7.328 1 96.88 124 SER A CA 1
ATOM 1053 C C . SER A 1 124 ? 14.062 21.078 -7.23 1 96.88 124 SER A C 1
ATOM 1055 O O . SER A 1 124 ? 14.898 20.172 -7.23 1 96.88 124 SER A O 1
ATOM 1057 N N . PRO A 1 125 ? 12.797 20.891 -7.18 1 96.69 125 PRO A N 1
ATOM 1058 C CA . PRO A 1 125 ? 12.312 19.516 -7.129 1 96.69 125 PRO A CA 1
ATOM 1059 C C . PRO A 1 125 ? 12.695 18.703 -8.375 1 96.69 125 PRO A C 1
ATOM 1061 O O . PRO A 1 125 ? 12.938 17.5 -8.281 1 96.69 125 PRO A O 1
ATOM 1064 N N . LEU A 1 126 ? 12.695 19.375 -9.5 1 97.81 126 LEU A N 1
ATOM 1065 C CA . LEU A 1 126 ? 13.062 18.672 -10.727 1 97.81 126 LEU A CA 1
ATOM 1066 C C . LEU A 1 126 ? 14.5 18.188 -10.672 1 97.81 126 LEU A C 1
ATOM 1068 O O . LEU A 1 126 ? 14.789 17.047 -11.047 1 97.81 126 LEU A O 1
ATOM 1072 N N . LEU A 1 127 ? 15.32 18.969 -10.211 1 98 127 LEU A N 1
ATOM 1073 C CA . LEU A 1 127 ? 16.719 18.578 -10.062 1 98 127 LEU A CA 1
ATOM 1074 C C . LEU A 1 127 ? 16.859 17.438 -9.062 1 98 127 LEU A C 1
ATOM 1076 O O . LEU A 1 127 ? 17.562 16.453 -9.328 1 98 127 LEU A O 1
ATOM 1080 N N . LYS A 1 128 ? 16.25 17.578 -7.961 1 98.12 128 LYS A N 1
ATOM 1081 C CA . LYS A 1 128 ? 16.297 16.547 -6.941 1 98.12 128 LYS A CA 1
ATOM 1082 C C . LYS A 1 128 ? 15.703 15.234 -7.457 1 98.12 128 LYS A C 1
ATOM 1084 O O . LYS A 1 128 ? 16.172 14.148 -7.109 1 98.12 128 LYS A O 1
ATOM 1089 N N . GLY A 1 129 ? 14.656 15.375 -8.25 1 98.25 129 GLY A N 1
ATOM 1090 C CA . GLY A 1 129 ? 14.062 14.203 -8.875 1 98.25 129 GLY A CA 1
ATOM 1091 C C . GLY A 1 129 ? 15.023 13.477 -9.805 1 98.25 129 GLY A C 1
ATOM 1092 O O . GLY A 1 129 ? 15.086 12.242 -9.797 1 98.25 129 GLY A O 1
ATOM 1093 N N . PHE A 1 130 ? 15.781 14.258 -10.531 1 98.38 130 PHE A N 1
ATOM 1094 C CA . PHE A 1 130 ? 16.766 13.68 -11.43 1 98.38 130 PHE A CA 1
ATOM 1095 C C . PHE A 1 130 ? 17.859 12.961 -10.648 1 98.38 130 PHE A C 1
ATOM 1097 O O . PHE A 1 130 ? 18.281 11.859 -11.016 1 98.38 130 PHE A O 1
ATOM 1104 N N . ILE A 1 131 ? 18.297 13.578 -9.648 1 98.44 131 ILE A N 1
ATOM 1105 C CA . ILE A 1 131 ? 19.344 12.984 -8.82 1 98.44 131 ILE A CA 1
ATOM 1106 C C . ILE A 1 131 ? 18.828 11.703 -8.172 1 98.44 131 ILE A C 1
ATOM 1108 O O . ILE A 1 131 ? 19.5 10.672 -8.195 1 98.44 131 ILE A O 1
ATOM 1112 N N . TYR A 1 132 ? 17.672 11.773 -7.609 1 98.44 132 TYR A N 1
ATOM 1113 C CA . TYR A 1 132 ? 17.062 10.609 -6.969 1 98.44 132 TYR A CA 1
ATOM 1114 C C . TYR A 1 132 ? 16.922 9.461 -7.957 1 98.44 132 TYR A C 1
ATOM 1116 O O . TYR A 1 132 ? 17.281 8.32 -7.645 1 98.44 132 TYR A O 1
ATOM 1124 N N . ALA A 1 133 ? 16.375 9.805 -9.086 1 98.56 133 ALA A N 1
ATOM 1125 C CA . ALA A 1 133 ? 16.172 8.789 -10.117 1 98.56 133 ALA A CA 1
ATOM 1126 C C . ALA A 1 133 ? 17.484 8.164 -10.547 1 98.56 133 ALA A C 1
ATOM 1128 O O . ALA A 1 133 ? 17.578 6.953 -10.758 1 98.56 133 ALA A O 1
ATOM 1129 N N . GLY A 1 134 ? 18.5 8.953 -10.742 1 98.19 134 GLY A N 1
ATOM 1130 C CA . GLY A 1 134 ? 19.828 8.438 -11.055 1 98.19 134 GLY A CA 1
ATOM 1131 C C . GLY A 1 134 ? 20.375 7.488 -10.008 1 98.19 134 GLY A C 1
ATOM 1132 O O . GLY A 1 134 ? 20.859 6.406 -10.336 1 98.19 134 GLY A O 1
ATOM 1133 N N . LEU A 1 135 ? 20.234 7.883 -8.758 1 97.94 135 LEU A N 1
ATOM 1134 C CA . LEU A 1 135 ? 20.719 7.059 -7.656 1 97.94 135 LEU A CA 1
ATOM 1135 C C . LEU A 1 135 ? 19.922 5.762 -7.559 1 97.94 135 LEU A C 1
ATOM 1137 O O . LEU A 1 135 ? 20.5 4.684 -7.391 1 97.94 135 LEU A O 1
ATOM 1141 N N . ALA A 1 136 ? 18.625 5.863 -7.703 1 97.69 136 ALA A N 1
ATOM 1142 C CA . ALA A 1 136 ? 17.766 4.691 -7.543 1 97.69 136 ALA A CA 1
ATOM 1143 C C . ALA A 1 136 ? 17.922 3.73 -8.719 1 97.69 136 ALA A C 1
ATOM 1145 O O . ALA A 1 136 ? 18.109 2.527 -8.523 1 97.69 136 ALA A O 1
ATOM 1146 N N . ALA A 1 137 ? 17.922 4.242 -9.922 1 97.75 137 ALA A N 1
ATOM 1147 C CA . ALA A 1 137 ? 17.906 3.408 -11.117 1 97.75 137 ALA A CA 1
ATOM 1148 C C . ALA A 1 137 ? 19.297 2.893 -11.461 1 97.75 137 ALA A C 1
ATOM 1150 O O . ALA A 1 137 ? 19.453 1.745 -11.883 1 97.75 137 ALA A O 1
ATOM 1151 N N . PHE A 1 138 ? 20.328 3.705 -11.227 1 97.88 138 PHE A N 1
ATOM 1152 C CA . PHE A 1 138 ? 21.641 3.35 -11.766 1 97.88 138 PHE A CA 1
ATOM 1153 C C . PHE A 1 138 ? 22.609 3.037 -10.641 1 97.88 138 PHE A C 1
ATOM 1155 O O . PHE A 1 138 ? 23.766 2.676 -10.898 1 97.88 138 PHE A O 1
ATOM 1162 N N . VAL A 1 139 ? 22.234 3.129 -9.461 1 97.06 139 VAL A N 1
ATOM 1163 C CA . VAL A 1 139 ? 23.031 2.686 -8.328 1 97.06 139 VAL A CA 1
ATOM 1164 C C . VAL A 1 139 ? 22.25 1.666 -7.504 1 97.06 139 VAL A C 1
ATOM 1166 O O . VAL A 1 139 ? 22.703 0.535 -7.312 1 97.06 139 VAL A O 1
ATOM 1169 N N . GLY A 1 140 ? 21.094 2.08 -7.082 1 96.31 140 GLY A N 1
ATOM 1170 C CA . GLY A 1 140 ? 20.266 1.214 -6.258 1 96.31 140 GLY A CA 1
ATOM 1171 C C . GLY A 1 140 ? 19.922 -0.103 -6.93 1 96.31 140 GLY A C 1
ATOM 1172 O O . GLY A 1 140 ? 20.125 -1.172 -6.352 1 96.31 140 GLY A O 1
ATOM 1173 N N . GLU A 1 141 ? 19.344 -0.05 -8.141 1 96.31 141 GLU A N 1
ATOM 1174 C CA . GLU A 1 141 ? 18.938 -1.261 -8.852 1 96.31 141 GLU A CA 1
ATOM 1175 C C . GLU A 1 141 ? 20.141 -2.15 -9.156 1 96.31 141 GLU A C 1
ATOM 1177 O O . GLU A 1 141 ? 20.125 -3.346 -8.859 1 96.31 141 GLU A O 1
ATOM 1182 N N . PRO A 1 142 ? 21.234 -1.634 -9.695 1 96.31 142 PRO A N 1
ATOM 1183 C CA . PRO A 1 142 ? 22.422 -2.469 -9.93 1 96.31 142 PRO A CA 1
ATOM 1184 C C . PRO A 1 142 ? 22.938 -3.117 -8.648 1 96.31 142 PRO A C 1
ATOM 1186 O O . PRO A 1 142 ? 23.391 -4.266 -8.68 1 96.31 142 PRO A O 1
ATOM 1189 N N . LEU A 1 143 ? 22.906 -2.42 -7.555 1 96.25 143 LEU A N 1
ATOM 1190 C CA . LEU A 1 143 ? 23.328 -3 -6.281 1 96.25 143 LEU A CA 1
ATOM 1191 C C . LEU A 1 143 ? 22.406 -4.152 -5.887 1 96.25 143 LEU A C 1
ATOM 1193 O O . LEU A 1 143 ? 22.875 -5.18 -5.387 1 96.25 143 LEU A O 1
ATOM 1197 N N . ALA A 1 144 ? 21.141 -3.982 -6.082 1 94.44 144 ALA A N 1
ATOM 1198 C CA . ALA A 1 144 ? 20.172 -5.027 -5.766 1 94.44 144 ALA A CA 1
ATOM 1199 C C . ALA A 1 144 ? 20.375 -6.254 -6.648 1 94.44 144 ALA A C 1
ATOM 1201 O O . ALA A 1 144 ? 20.219 -7.391 -6.188 1 94.44 144 ALA A O 1
ATOM 1202 N N . ILE A 1 145 ? 20.688 -6.02 -7.906 1 94.25 145 ILE A N 1
ATOM 1203 C CA . ILE A 1 145 ? 20.969 -7.105 -8.836 1 94.25 145 ILE A CA 1
ATOM 1204 C C . ILE A 1 145 ? 22.219 -7.859 -8.391 1 94.25 145 ILE A C 1
ATOM 1206 O O . ILE A 1 145 ? 22.234 -9.094 -8.344 1 94.25 145 ILE A O 1
ATOM 1210 N N . ALA A 1 146 ? 23.281 -7.125 -8.023 1 94.25 146 ALA A N 1
ATOM 1211 C CA . ALA A 1 146 ? 24.547 -7.719 -7.602 1 94.25 146 ALA A CA 1
ATOM 1212 C C . ALA A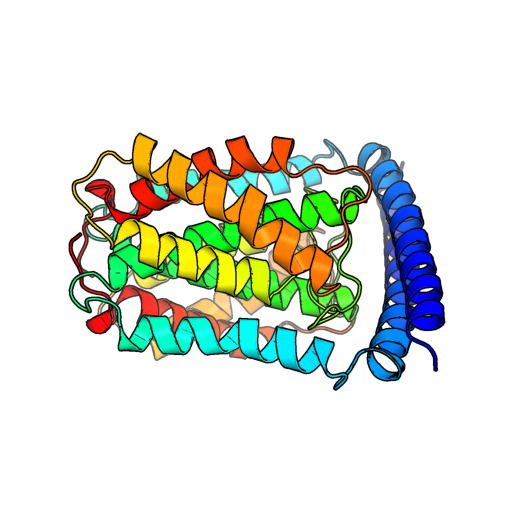 1 146 ? 24.359 -8.57 -6.344 1 94.25 146 ALA A C 1
ATOM 1214 O O . ALA A 1 146 ? 25.031 -9.578 -6.164 1 94.25 146 ALA A O 1
ATOM 1215 N N . LEU A 1 147 ? 23.391 -8.18 -5.535 1 92.81 147 LEU A N 1
ATOM 1216 C CA . LEU A 1 147 ? 23.141 -8.883 -4.277 1 92.81 147 LEU A CA 1
ATOM 1217 C C . LEU A 1 147 ? 22.125 -10 -4.469 1 92.81 147 LEU A C 1
ATOM 1219 O O . LEU A 1 147 ? 21.734 -10.664 -3.506 1 92.81 147 LEU A O 1
ATOM 1223 N N . ASP A 1 148 ? 21.578 -10.164 -5.684 1 90.31 148 ASP A N 1
ATOM 1224 C CA . ASP A 1 148 ? 20.625 -11.203 -6.059 1 90.31 148 ASP A CA 1
ATOM 1225 C C . ASP A 1 148 ? 19.281 -10.984 -5.371 1 90.31 148 ASP A C 1
ATOM 1227 O O . ASP A 1 148 ? 18.594 -11.953 -5.023 1 90.31 148 ASP A O 1
ATOM 1231 N N . LEU A 1 149 ? 18.938 -9.742 -5.152 1 89.75 149 LEU A N 1
ATOM 1232 C CA . LEU A 1 149 ? 17.656 -9.406 -4.535 1 89.75 149 LEU A CA 1
ATOM 1233 C C . LEU A 1 149 ? 16.625 -9.055 -5.59 1 89.75 149 LEU A C 1
ATOM 1235 O O . LEU A 1 149 ? 15.414 -9.078 -5.316 1 89.75 149 LEU A O 1
ATOM 1239 N N . TYR A 1 150 ? 17.078 -8.727 -6.656 1 90.44 150 TYR A N 1
ATOM 1240 C CA . TYR A 1 150 ? 16.266 -8.227 -7.766 1 90.44 150 TYR A CA 1
ATOM 1241 C C . TYR A 1 150 ? 16.812 -8.734 -9.102 1 90.44 150 TYR A C 1
ATOM 1243 O O . TYR A 1 150 ? 18.016 -8.68 -9.344 1 90.44 150 TYR A O 1
ATOM 1251 N N . LYS A 1 151 ? 15.969 -9.305 -9.945 1 91.56 151 LYS A N 1
ATOM 1252 C CA . LYS A 1 151 ? 16.375 -9.789 -11.266 1 91.56 151 LYS A CA 1
ATOM 1253 C C . LYS A 1 151 ? 15.406 -9.305 -12.344 1 91.56 151 LYS A C 1
ATOM 1255 O O . LYS A 1 151 ? 14.289 -9.805 -12.453 1 91.56 151 LYS A O 1
ATOM 1260 N N . PRO A 1 152 ? 15.836 -8.344 -13.125 1 93.81 152 PRO A N 1
ATOM 1261 C CA . PRO A 1 152 ? 15.008 -7.922 -14.25 1 93.81 152 PRO A CA 1
ATOM 1262 C C . PRO A 1 152 ? 14.945 -8.969 -15.359 1 93.81 152 PRO A C 1
ATOM 1264 O O . PRO A 1 152 ? 15.953 -9.625 -15.648 1 93.81 152 PRO A O 1
ATOM 1267 N N . ILE A 1 153 ? 13.789 -9.203 -15.922 1 91.06 153 ILE A N 1
ATOM 1268 C CA . ILE A 1 153 ? 13.578 -10.141 -17.016 1 91.06 153 ILE A CA 1
ATOM 1269 C C . ILE A 1 153 ? 13.258 -9.367 -18.297 1 91.06 153 ILE A C 1
ATOM 1271 O O . ILE A 1 153 ? 14.07 -9.32 -19.219 1 91.06 153 ILE A O 1
ATOM 1275 N N . HIS A 1 154 ? 12.109 -8.656 -18.344 1 92.25 154 HIS A N 1
ATOM 1276 C CA . HIS A 1 154 ? 11.742 -7.781 -19.453 1 92.25 154 HIS A CA 1
ATOM 1277 C C . HIS A 1 154 ? 11.68 -6.324 -19 1 92.25 154 HIS A C 1
ATOM 1279 O O . HIS A 1 154 ? 10.719 -5.613 -19.312 1 92.25 154 HIS A O 1
ATOM 1285 N N . TRP A 1 155 ? 12.594 -5.992 -18.141 1 92.94 155 TRP A N 1
ATOM 1286 C CA . TRP A 1 155 ? 12.672 -4.648 -17.578 1 92.94 155 TRP A CA 1
ATOM 1287 C C . TRP A 1 155 ? 14.102 -4.129 -17.594 1 92.94 155 TRP A C 1
ATOM 1289 O O . TRP A 1 155 ? 15.055 -4.91 -17.547 1 92.94 155 TRP A O 1
ATOM 1299 N N . SER A 1 156 ? 14.188 -2.777 -17.781 1 93.5 156 SER A N 1
ATOM 1300 C CA . SER A 1 156 ? 15.492 -2.137 -17.75 1 93.5 156 SER A CA 1
ATOM 1301 C C . SER A 1 156 ? 15.5 -0.924 -16.828 1 93.5 156 SER A C 1
ATOM 1303 O O . SER A 1 156 ? 14.469 -0.273 -16.641 1 93.5 156 SER A O 1
ATOM 1305 N N . SER A 1 157 ? 16.641 -0.646 -16.281 1 92.81 157 SER A N 1
ATOM 1306 C CA . SER A 1 157 ? 16.812 0.517 -15.414 1 92.81 157 SER A CA 1
ATOM 1307 C C . SER A 1 157 ? 16.531 1.812 -16.172 1 92.81 157 SER A C 1
ATOM 1309 O O . SER A 1 157 ? 16.141 2.814 -15.57 1 92.81 157 SER A O 1
ATOM 1311 N N . LEU A 1 158 ? 16.719 1.773 -17.438 1 94.75 158 LEU A N 1
ATOM 1312 C CA . LEU A 1 158 ? 16.453 2.943 -18.266 1 94.75 158 LEU A CA 1
ATOM 1313 C C . LEU A 1 158 ? 14.969 3.318 -18.188 1 94.75 158 LEU A C 1
ATOM 1315 O O . LEU A 1 158 ? 14.617 4.5 -18.266 1 94.75 158 LEU A O 1
ATOM 1319 N N . TYR A 1 159 ? 14.133 2.307 -18.094 1 95.5 159 TYR A N 1
ATOM 1320 C CA . TYR A 1 159 ? 12.703 2.555 -17.938 1 95.5 159 TYR A CA 1
ATOM 1321 C C . TYR A 1 159 ? 12.375 3.051 -16.547 1 95.5 159 TYR A C 1
ATOM 1323 O O . TYR A 1 159 ? 11.438 3.836 -16.359 1 95.5 159 TYR A O 1
ATOM 1331 N N . SER A 1 160 ? 13.117 2.619 -15.602 1 97 160 SER A N 1
ATOM 1332 C CA . SER A 1 160 ? 12.883 3.002 -14.219 1 97 160 SER A CA 1
ATOM 1333 C C . SER A 1 160 ? 13.203 4.477 -13.984 1 97 160 SER A C 1
ATOM 1335 O O . SER A 1 160 ? 12.586 5.129 -13.148 1 97 160 SER A O 1
ATOM 1337 N N . PHE A 1 161 ? 14.156 4.941 -14.75 1 98 161 PHE A N 1
ATOM 1338 C CA . PHE A 1 161 ? 14.68 6.281 -14.523 1 98 161 PHE A CA 1
ATOM 1339 C C . PHE A 1 161 ? 13.57 7.324 -14.602 1 98 161 PHE A C 1
ATOM 1341 O O . PHE A 1 161 ? 13.32 8.047 -13.641 1 98 161 PHE A O 1
ATOM 1348 N N . PRO A 1 162 ? 12.828 7.438 -15.656 1 98 162 PRO A N 1
ATOM 1349 C CA . PRO A 1 162 ? 11.758 8.438 -15.719 1 98 162 PRO A CA 1
ATOM 1350 C C . PRO A 1 162 ? 10.641 8.164 -14.703 1 98 162 PRO A C 1
ATOM 1352 O O . PRO A 1 162 ? 10.008 9.102 -14.211 1 98 162 PRO A O 1
ATOM 1355 N N . ILE A 1 163 ? 10.367 6.98 -14.406 1 97.81 163 ILE A N 1
ATOM 1356 C CA . ILE A 1 163 ? 9.344 6.633 -13.43 1 97.81 163 ILE A CA 1
ATOM 1357 C C . ILE A 1 163 ? 9.742 7.152 -12.047 1 97.81 163 ILE A C 1
ATOM 1359 O O . ILE A 1 163 ? 8.922 7.746 -11.344 1 97.81 163 ILE A O 1
ATOM 1363 N N . TYR A 1 164 ? 11.031 6.969 -11.711 1 98.44 164 TYR A N 1
ATOM 1364 C CA . TYR A 1 164 ? 11.508 7.438 -10.414 1 98.44 164 TYR A CA 1
ATOM 1365 C C . TYR A 1 164 ? 11.43 8.961 -10.32 1 98.44 164 TYR A C 1
ATOM 1367 O O . TYR A 1 164 ? 11.18 9.508 -9.25 1 98.44 164 TYR A O 1
ATOM 1375 N N . ILE A 1 165 ? 11.656 9.648 -11.406 1 98.5 165 ILE A N 1
ATOM 1376 C CA . ILE A 1 165 ? 11.523 11.102 -11.414 1 98.5 165 ILE A CA 1
ATOM 1377 C C . ILE A 1 165 ? 10.086 11.492 -11.086 1 98.5 165 ILE A C 1
ATOM 1379 O O . ILE A 1 165 ? 9.852 12.328 -10.211 1 98.5 165 ILE A O 1
ATOM 1383 N N . LEU A 1 166 ? 9.227 10.875 -11.75 1 98.44 166 LEU A N 1
ATOM 1384 C CA . LEU A 1 166 ? 7.809 11.164 -11.547 1 98.44 166 LEU A CA 1
ATOM 1385 C C . LEU A 1 166 ? 7.395 10.875 -10.109 1 98.44 166 LEU A C 1
ATOM 1387 O O . LEU A 1 166 ? 6.695 11.672 -9.484 1 98.44 166 LEU A O 1
ATOM 1391 N N . LEU A 1 167 ? 7.832 9.734 -9.617 1 98.31 167 LEU A N 1
ATOM 1392 C CA . LEU A 1 167 ? 7.477 9.336 -8.258 1 98.31 167 LEU A CA 1
ATOM 1393 C C . LEU A 1 167 ? 8.016 10.336 -7.242 1 98.31 167 LEU A C 1
ATOM 1395 O O . LEU A 1 167 ? 7.332 10.672 -6.273 1 98.31 167 LEU A O 1
ATOM 1399 N N . PHE A 1 168 ? 9.188 10.773 -7.488 1 98.62 168 PHE A N 1
ATOM 1400 C CA . PHE A 1 168 ? 9.758 11.758 -6.574 1 98.62 168 PHE A CA 1
ATOM 1401 C C . PHE A 1 168 ? 8.953 13.055 -6.602 1 98.62 168 PHE A C 1
ATOM 1403 O O . PHE A 1 168 ? 8.617 13.602 -5.547 1 98.62 168 PHE A O 1
ATOM 1410 N N . LEU A 1 169 ? 8.688 13.531 -7.781 1 98.44 169 LEU A N 1
ATOM 1411 C CA . LEU A 1 169 ? 7.965 14.789 -7.926 1 98.44 169 LEU A CA 1
ATOM 1412 C C . LEU A 1 169 ? 6.594 14.711 -7.27 1 98.44 169 LEU A C 1
ATOM 1414 O O . LEU A 1 169 ? 6.168 15.656 -6.598 1 98.44 169 LEU A O 1
ATOM 1418 N N . LEU A 1 170 ? 5.922 13.656 -7.441 1 98.06 170 LEU A N 1
ATOM 1419 C CA . LEU A 1 170 ? 4.613 13.477 -6.828 1 98.06 170 LEU A CA 1
ATOM 1420 C C . LEU A 1 170 ? 4.73 13.406 -5.309 1 98.06 170 LEU A C 1
ATOM 1422 O O . LEU A 1 170 ? 3.939 14.031 -4.594 1 98.06 170 LEU A O 1
ATOM 1426 N N . SER A 1 171 ? 5.703 12.641 -4.859 1 98.31 171 SER A N 1
ATOM 1427 C CA . SER A 1 171 ? 5.902 12.523 -3.418 1 98.31 171 SER A CA 1
ATOM 1428 C C . SER A 1 171 ? 6.262 13.875 -2.801 1 98.31 171 SER A C 1
ATOM 1430 O O . SER A 1 171 ? 5.797 14.203 -1.709 1 98.31 171 SER A O 1
ATOM 1432 N N . ASN A 1 172 ? 7.117 14.562 -3.539 1 98.12 172 ASN A N 1
ATOM 1433 C CA . ASN A 1 172 ? 7.496 15.898 -3.09 1 98.12 172 ASN A CA 1
ATOM 1434 C C . ASN A 1 172 ? 6.281 16.812 -2.984 1 98.12 172 ASN A C 1
ATOM 1436 O O . ASN A 1 172 ? 6.16 17.594 -2.029 1 98.12 172 ASN A O 1
ATOM 1440 N N . LYS A 1 173 ? 5.441 16.766 -3.916 1 96.88 173 LYS A N 1
ATOM 1441 C CA . LYS A 1 173 ? 4.211 17.547 -3.887 1 96.88 173 LYS A CA 1
ATOM 1442 C C . LYS A 1 173 ? 3.332 17.156 -2.705 1 96.88 173 LYS A C 1
ATOM 1444 O O . LYS A 1 173 ? 2.756 18.016 -2.035 1 96.88 173 LYS A O 1
ATOM 1449 N N . VAL A 1 174 ? 3.236 15.922 -2.426 1 96.75 174 VAL A N 1
ATOM 1450 C CA . VAL A 1 174 ? 2.418 15.398 -1.336 1 96.75 174 VAL A CA 1
ATOM 1451 C C . VAL A 1 174 ? 2.977 15.875 0.003 1 96.75 174 VAL A C 1
ATOM 1453 O O . VAL A 1 174 ? 2.219 16.141 0.941 1 96.75 174 VAL A O 1
ATOM 1456 N N . ALA A 1 175 ? 4.242 15.984 0.053 1 96.31 175 ALA A N 1
ATOM 1457 C CA . ALA A 1 175 ? 4.891 16.406 1.29 1 96.31 175 ALA A CA 1
ATOM 1458 C C . ALA A 1 175 ? 4.742 17.906 1.498 1 96.31 175 ALA A C 1
ATOM 1460 O O . ALA A 1 175 ? 4.527 18.375 2.623 1 96.31 175 ALA A O 1
ATOM 1461 N N . LYS A 1 176 ? 4.766 18.656 0.403 1 95.12 176 LYS A N 1
ATOM 1462 C CA . LYS A 1 176 ? 5.027 20.094 0.585 1 95.12 176 LYS A CA 1
ATOM 1463 C C . LYS A 1 176 ? 3.818 20.922 0.184 1 95.12 176 LYS A C 1
ATOM 1465 O O . LYS A 1 176 ? 3.779 22.125 0.44 1 95.12 176 LYS A O 1
ATOM 1470 N N . SER A 1 177 ? 2.885 20.344 -0.419 1 93.31 177 SER A N 1
ATOM 1471 C CA . SER A 1 177 ? 1.738 21.125 -0.873 1 93.31 177 SER A CA 1
ATOM 1472 C C . SER A 1 177 ? 1.024 21.797 0.299 1 93.31 177 SER A C 1
ATOM 1474 O O . SER A 1 177 ? 0.775 21.156 1.324 1 93.31 177 SER A O 1
ATOM 1476 N N . LYS A 1 178 ? 0.651 22.953 0.1 1 90.69 178 LYS A N 1
ATOM 1477 C CA . LYS A 1 178 ? -0.038 23.734 1.127 1 90.69 178 LYS A CA 1
ATOM 1478 C C . LYS A 1 178 ? -1.423 23.156 1.414 1 90.69 178 LYS A C 1
ATOM 1480 O O . LYS A 1 178 ? -1.959 23.344 2.51 1 90.69 178 LYS A O 1
ATOM 1485 N N . THR A 1 179 ? -1.937 22.484 0.468 1 89.88 179 THR A N 1
ATOM 1486 C CA . THR A 1 179 ? -3.246 21.844 0.597 1 89.88 179 THR A CA 1
ATOM 1487 C C . THR A 1 179 ? -3.256 20.859 1.755 1 89.88 179 THR A C 1
ATOM 1489 O O . THR A 1 179 ? -4.297 20.625 2.375 1 89.88 179 THR A O 1
ATOM 1492 N N . PHE A 1 180 ? -2.082 20.375 2.053 1 91.12 180 PHE A N 1
ATOM 1493 C CA . PHE A 1 180 ? -2.014 19.312 3.053 1 91.12 180 PHE A CA 1
ATOM 1494 C C . PHE A 1 180 ? -1.562 19.875 4.398 1 91.12 180 PHE A C 1
ATOM 1496 O O . PHE A 1 180 ? -1.388 19.125 5.359 1 91.12 180 PHE A O 1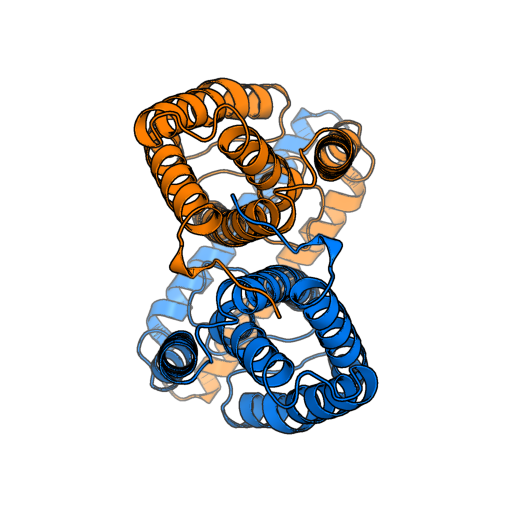
ATOM 1503 N N . ASN A 1 181 ? -1.322 21.141 4.41 1 85 181 ASN A N 1
ATOM 1504 C CA . ASN A 1 181 ? -1.021 21.75 5.699 1 85 181 ASN A CA 1
ATOM 1505 C C . ASN A 1 181 ? -2.24 21.75 6.617 1 85 181 ASN A C 1
ATOM 1507 O O . ASN A 1 181 ? -3.26 22.375 6.301 1 85 181 ASN A O 1
ATOM 1511 N N . SER A 1 182 ? -2.158 20.969 7.668 1 86.5 182 SER A N 1
ATOM 1512 C CA . SER A 1 182 ? -3.326 20.812 8.523 1 86.5 182 SER A CA 1
ATOM 1513 C C . SER A 1 182 ? -2.918 20.438 9.945 1 86.5 182 SER A C 1
ATOM 1515 O O . SER A 1 182 ? -1.769 20.062 10.195 1 86.5 182 SER A O 1
ATOM 1517 N N . ARG A 1 183 ? -3.928 20.734 10.797 1 82.06 183 ARG A N 1
ATOM 1518 C CA . ARG A 1 183 ? -3.754 20.359 12.195 1 82.06 183 ARG A CA 1
ATOM 1519 C C . ARG A 1 183 ? -5.066 19.875 12.797 1 82.06 183 ARG A C 1
ATOM 1521 O O . ARG A 1 183 ? -5.996 20.656 13 1 82.06 183 ARG A O 1
ATOM 1528 N N . LEU A 1 184 ? -5.125 18.578 12.891 1 83.44 184 LEU A N 1
ATOM 1529 C CA . LEU A 1 184 ? -6.293 17.938 13.484 1 83.44 184 LEU A CA 1
ATOM 1530 C C . LEU A 1 184 ? -6.016 17.562 14.938 1 83.44 184 LEU A C 1
ATOM 1532 O O . LEU A 1 184 ? -5.035 16.875 15.227 1 83.44 184 LEU A O 1
ATOM 1536 N N . MET B 1 1 ? 22.469 -27.156 -0.583 1 47.62 1 MET B N 1
ATOM 1537 C CA . MET B 1 1 ? 21.906 -26.922 -1.91 1 47.62 1 MET B CA 1
ATOM 1538 C C . MET B 1 1 ? 22.531 -25.688 -2.557 1 47.62 1 MET B C 1
ATOM 1540 O O . MET B 1 1 ? 22.625 -24.641 -1.923 1 47.62 1 MET B O 1
ATOM 1544 N N . LYS B 1 2 ? 23.062 -25.875 -3.68 1 55.88 2 LYS B N 1
ATOM 1545 C CA . LYS B 1 2 ? 23.875 -24.828 -4.324 1 55.88 2 LYS B CA 1
ATOM 1546 C C . LYS B 1 2 ? 23 -23.688 -4.805 1 55.88 2 LYS B C 1
ATOM 1548 O O . LYS B 1 2 ? 21.828 -23.875 -5.141 1 55.88 2 LYS B O 1
ATOM 1553 N N . THR B 1 3 ? 23.25 -22.469 -4.629 1 63.41 3 THR B N 1
ATOM 1554 C CA . THR B 1 3 ? 22.656 -21.219 -5.07 1 63.41 3 THR B CA 1
ATOM 1555 C C . THR B 1 3 ? 22.047 -21.359 -6.461 1 63.41 3 THR B C 1
ATOM 1557 O O . THR B 1 3 ? 20.969 -20.828 -6.734 1 63.41 3 THR B O 1
ATOM 1560 N N . SER B 1 4 ? 22.641 -22.094 -7.301 1 64.06 4 SER B N 1
ATOM 1561 C CA . SER B 1 4 ? 22.172 -22.281 -8.664 1 64.06 4 SER B CA 1
ATOM 1562 C C . SER B 1 4 ? 20.875 -23.094 -8.703 1 64.06 4 SER B C 1
ATOM 1564 O O . SER B 1 4 ? 19.969 -22.797 -9.484 1 64.06 4 SER B O 1
ATOM 1566 N N . GLU B 1 5 ? 20.797 -24.094 -7.871 1 63.78 5 GLU B N 1
ATOM 1567 C CA . GLU B 1 5 ? 19.578 -24.906 -7.812 1 63.78 5 GLU B CA 1
ATOM 1568 C C . GLU B 1 5 ? 18.391 -24.094 -7.289 1 63.78 5 GLU B C 1
ATOM 1570 O O . GLU B 1 5 ? 17.281 -24.219 -7.797 1 63.78 5 GLU B O 1
ATOM 1575 N N . ILE B 1 6 ? 18.781 -23.297 -6.422 1 67.56 6 ILE B N 1
ATOM 1576 C CA . ILE B 1 6 ? 17.75 -22.438 -5.859 1 67.56 6 ILE B CA 1
ATOM 1577 C C . ILE B 1 6 ? 17.219 -21.5 -6.941 1 67.56 6 ILE B C 1
ATOM 1579 O O . ILE B 1 6 ? 16 -21.297 -7.062 1 67.56 6 ILE B O 1
ATOM 1583 N N . HIS B 1 7 ? 18.094 -21.109 -7.801 1 72.44 7 HIS B N 1
ATOM 1584 C CA . HIS B 1 7 ? 17.719 -20.188 -8.875 1 72.44 7 HIS B CA 1
ATOM 1585 C C . HIS B 1 7 ? 16.797 -20.875 -9.875 1 72.44 7 HIS B C 1
ATOM 1587 O O . HIS B 1 7 ? 15.812 -20.281 -10.328 1 72.44 7 HIS B O 1
ATOM 1593 N N . ILE B 1 8 ? 17.094 -22.078 -10.18 1 71.94 8 ILE B N 1
ATOM 1594 C CA . ILE B 1 8 ? 16.297 -22.812 -11.156 1 71.94 8 ILE B CA 1
ATOM 1595 C C . ILE B 1 8 ? 14.906 -23.078 -10.586 1 71.94 8 ILE B C 1
ATOM 1597 O O . ILE B 1 8 ? 13.906 -22.922 -11.289 1 71.94 8 ILE B O 1
ATOM 1601 N N . ASP B 1 9 ? 14.906 -23.422 -9.344 1 72 9 ASP B N 1
ATOM 1602 C CA . ASP B 1 9 ? 13.625 -23.703 -8.695 1 72 9 ASP B CA 1
ATOM 1603 C C . ASP B 1 9 ? 12.766 -22.453 -8.586 1 72 9 ASP B C 1
ATOM 1605 O O . ASP B 1 9 ? 11.562 -22.484 -8.836 1 72 9 ASP B O 1
ATOM 1609 N N . ILE B 1 10 ? 13.43 -21.438 -8.359 1 70.5 10 ILE B N 1
ATOM 1610 C CA . ILE B 1 10 ? 12.727 -20.172 -8.211 1 70.5 10 ILE B CA 1
ATOM 1611 C C . ILE B 1 10 ? 12.172 -19.719 -9.562 1 70.5 10 ILE B C 1
ATOM 1613 O O . ILE B 1 10 ? 11.023 -19.297 -9.656 1 70.5 10 ILE B O 1
ATOM 1617 N N . LEU B 1 11 ? 12.906 -19.938 -10.555 1 74.38 11 LEU B N 1
ATOM 1618 C CA . LEU B 1 11 ? 12.469 -19.547 -11.891 1 74.38 11 LEU B CA 1
ATOM 1619 C C . LEU B 1 11 ? 11.281 -20.406 -12.336 1 74.38 11 LEU B C 1
ATOM 1621 O O . LEU B 1 11 ? 10.375 -19.906 -13.008 1 74.38 11 LEU B O 1
ATOM 1625 N N . LYS B 1 12 ? 11.336 -21.625 -11.922 1 73.38 12 LYS B N 1
ATOM 1626 C CA . LYS B 1 12 ? 10.227 -22.516 -12.25 1 73.38 12 LYS B CA 1
ATOM 1627 C C . LYS B 1 12 ? 8.945 -22.094 -11.531 1 73.38 12 LYS B C 1
ATOM 1629 O O . LYS B 1 12 ? 7.867 -22.109 -12.125 1 73.38 12 LYS B O 1
ATOM 1634 N N . ILE B 1 13 ? 9.148 -21.719 -10.336 1 70.06 13 ILE B N 1
ATOM 1635 C CA . ILE B 1 13 ? 8 -21.281 -9.547 1 70.06 13 ILE B CA 1
ATOM 1636 C C . ILE B 1 13 ? 7.402 -20.016 -10.164 1 70.06 13 ILE B C 1
ATOM 1638 O O . ILE B 1 13 ? 6.188 -19.938 -10.359 1 70.06 13 ILE B O 1
ATOM 1642 N N . TYR B 1 14 ? 8.242 -19.188 -10.586 1 71.75 14 TYR B N 1
ATOM 1643 C CA . TYR B 1 14 ? 7.77 -17.938 -11.18 1 71.75 14 TYR B CA 1
ATOM 1644 C C . TYR B 1 14 ? 7.121 -18.188 -12.531 1 71.75 14 TYR B C 1
ATOM 1646 O O . TYR B 1 14 ? 6.137 -17.531 -12.891 1 71.75 14 TYR B O 1
ATOM 1654 N N . SER B 1 15 ? 7.621 -19.078 -13.227 1 71.94 15 SER B N 1
ATOM 1655 C CA . SER B 1 15 ? 7.035 -19.422 -14.516 1 71.94 15 SER B CA 1
ATOM 1656 C C . SER B 1 15 ? 5.637 -20 -14.352 1 71.94 15 SER B C 1
ATOM 1658 O O . SER B 1 15 ? 4.73 -19.672 -15.125 1 71.94 15 SER B O 1
ATOM 1660 N N . ASN B 1 16 ? 5.484 -20.875 -13.352 1 69.75 16 ASN B N 1
ATOM 1661 C CA . ASN B 1 16 ? 4.164 -21.422 -13.07 1 69.75 16 ASN B CA 1
ATOM 1662 C C . ASN B 1 16 ? 3.174 -20.344 -12.664 1 69.75 16 ASN B C 1
ATOM 1664 O O . ASN B 1 16 ? 2.018 -20.359 -13.086 1 69.75 16 ASN B O 1
ATOM 1668 N N . TYR B 1 17 ? 3.648 -19.406 -11.945 1 68.5 17 TYR B N 1
ATOM 1669 C CA . TYR B 1 17 ? 2.822 -18.281 -11.531 1 68.5 17 TYR B CA 1
ATOM 1670 C C . TYR B 1 17 ? 2.422 -17.422 -12.719 1 68.5 17 TYR B C 1
ATOM 1672 O O . TYR B 1 17 ? 1.269 -17 -12.836 1 68.5 17 TYR B O 1
ATOM 1680 N N . ASN B 1 18 ? 3.375 -17.266 -13.594 1 70.81 18 ASN B N 1
ATOM 1681 C CA . ASN B 1 18 ? 3.102 -16.453 -14.773 1 70.81 18 ASN B CA 1
ATOM 1682 C C . ASN B 1 18 ? 2.078 -17.109 -15.688 1 70.81 18 ASN B C 1
ATOM 1684 O O . ASN B 1 18 ? 1.224 -16.438 -16.266 1 70.81 18 ASN B O 1
ATOM 1688 N N . HIS B 1 19 ? 2.176 -18.391 -15.734 1 72.75 19 HIS B N 1
ATOM 1689 C CA . HIS B 1 19 ? 1.203 -19.125 -16.531 1 72.75 19 HIS B CA 1
ATOM 1690 C C . HIS B 1 19 ? -0.192 -19.031 -15.93 1 72.75 19 HIS B C 1
ATOM 1692 O O . HIS B 1 19 ? -1.172 -18.812 -16.641 1 72.75 19 HIS B O 1
ATOM 1698 N N . ALA B 1 20 ? -0.259 -19.266 -14.68 1 70.62 20 ALA B N 1
ATOM 1699 C CA . ALA B 1 20 ? -1.535 -19.156 -13.984 1 70.62 20 ALA B CA 1
ATOM 1700 C C . ALA B 1 20 ? -2.109 -17.75 -14.117 1 70.62 20 ALA B C 1
ATOM 1702 O O . ALA B 1 20 ? -3.32 -17.578 -14.266 1 70.62 20 ALA B O 1
ATOM 1703 N N . HIS B 1 21 ? -1.23 -16.812 -14.141 1 73.69 21 HIS B N 1
ATOM 1704 C CA . HIS B 1 21 ? -1.656 -15.422 -14.242 1 73.69 21 HIS B CA 1
ATOM 1705 C C . HIS B 1 21 ? -2.164 -15.102 -15.641 1 73.69 21 HIS B C 1
ATOM 1707 O O . HIS B 1 21 ? -3.15 -14.383 -15.805 1 73.69 21 HIS B O 1
ATOM 1713 N N . HIS B 1 22 ? -1.533 -15.641 -16.594 1 76.62 22 HIS B N 1
ATOM 1714 C CA . HIS B 1 22 ? -2.004 -15.414 -17.969 1 76.62 22 HIS B CA 1
ATOM 1715 C C . HIS B 1 22 ? -3.414 -15.961 -18.156 1 76.62 22 HIS B C 1
ATOM 1717 O O . HIS B 1 22 ? -4.266 -15.305 -18.75 1 76.62 22 HIS B O 1
ATOM 1723 N N . SER B 1 23 ? -3.559 -17.109 -17.656 1 74.94 23 SER B N 1
ATOM 1724 C CA . SER B 1 23 ? -4.891 -17.703 -17.75 1 74.94 23 SER B CA 1
ATOM 1725 C C . SER B 1 23 ? -5.918 -16.859 -17 1 74.94 23 SER B C 1
ATOM 1727 O O . SER B 1 23 ? -7.059 -16.719 -17.453 1 74.94 23 SER B O 1
ATOM 1729 N N . PHE B 1 24 ? -5.469 -16.328 -15.953 1 76.88 24 PHE B N 1
ATOM 1730 C CA . PHE B 1 24 ? -6.34 -15.477 -15.156 1 76.88 24 PHE B CA 1
ATOM 1731 C C . PHE B 1 24 ? -6.707 -14.211 -15.914 1 76.88 24 PHE B C 1
ATOM 1733 O O . PHE B 1 24 ? -7.875 -13.812 -15.945 1 76.88 24 PHE B O 1
ATOM 1740 N N . ILE B 1 25 ? -5.785 -13.656 -16.547 1 79.81 25 ILE B N 1
ATOM 1741 C CA . ILE B 1 25 ? -6.008 -12.43 -17.297 1 79.81 25 ILE B CA 1
ATOM 1742 C C . ILE B 1 25 ? -6.977 -12.688 -18.453 1 79.81 25 ILE B C 1
ATOM 1744 O O . ILE B 1 25 ? -7.867 -11.875 -18.719 1 79.81 25 ILE B O 1
ATOM 1748 N N . GLU B 1 26 ? -6.789 -13.766 -19.047 1 81.94 26 GLU B N 1
ATOM 1749 C CA . GLU B 1 26 ? -7.676 -14.117 -20.156 1 81.94 26 GLU B CA 1
ATOM 1750 C C . GLU B 1 26 ? -9.109 -14.297 -19.672 1 81.94 26 GLU B C 1
ATOM 1752 O O . GLU B 1 26 ? -10.047 -13.789 -20.281 1 81.94 26 GLU B O 1
ATOM 1757 N N . THR B 1 27 ? -9.211 -15 -18.625 1 78.88 27 THR B N 1
ATOM 1758 C CA . THR B 1 27 ? -10.539 -15.211 -18.047 1 78.88 27 THR B CA 1
ATOM 1759 C C . THR B 1 27 ? -11.141 -13.891 -17.594 1 78.88 27 THR B C 1
ATOM 1761 O O . THR B 1 27 ? -12.328 -13.633 -17.812 1 78.88 27 THR B O 1
ATOM 1764 N N . TRP B 1 28 ? -10.375 -13.062 -16.938 1 83.94 28 TRP B N 1
ATOM 1765 C CA . TRP B 1 28 ? -10.805 -11.75 -16.453 1 83.94 28 TRP B CA 1
ATOM 1766 C C . TRP B 1 28 ? -11.281 -10.883 -17.625 1 83.94 28 TRP B C 1
ATOM 1768 O O . TRP B 1 28 ? -12.336 -10.25 -17.531 1 83.94 28 TRP B O 1
ATOM 1778 N N . GLN B 1 29 ? -10.547 -10.867 -18.703 1 86.44 29 GLN B N 1
ATOM 1779 C CA . GLN B 1 29 ? -10.906 -10.055 -19.875 1 86.44 29 GLN B CA 1
ATOM 1780 C C . GLN B 1 29 ? -12.211 -10.547 -20.5 1 86.44 29 GLN B C 1
ATOM 1782 O O . GLN B 1 29 ? -13.039 -9.734 -20.922 1 86.44 29 GLN B O 1
ATOM 1787 N N . GLN B 1 30 ? -12.406 -11.781 -20.5 1 85.94 30 GLN B N 1
ATOM 1788 C CA . GLN B 1 30 ? -13.5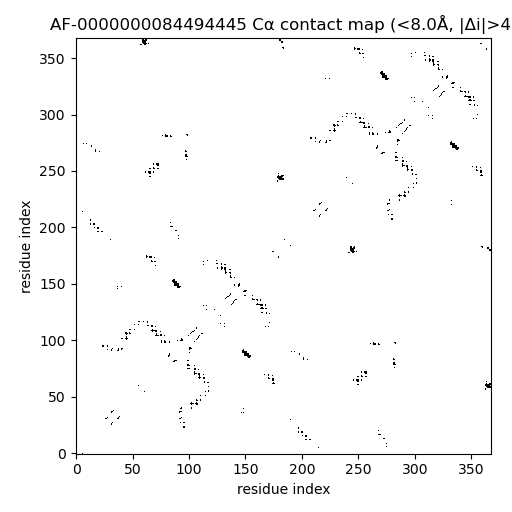47 -12.359 -21.203 1 85.94 30 GLN B CA 1
ATOM 1789 C C . GLN B 1 30 ? -14.797 -12.359 -20.328 1 85.94 30 GLN B C 1
ATOM 1791 O O . GLN B 1 30 ? -15.906 -12.133 -20.812 1 85.94 30 GLN B O 1
ATOM 1796 N N . MET B 1 31 ? -14.539 -12.516 -19.078 1 83.81 31 MET B N 1
ATOM 1797 C CA . MET B 1 31 ? -15.703 -12.836 -18.266 1 83.81 31 MET B CA 1
ATOM 1798 C C . MET B 1 31 ? -15.984 -11.727 -17.25 1 83.81 31 MET B C 1
ATOM 1800 O O . MET B 1 31 ? -17.094 -11.625 -16.734 1 83.81 31 MET B O 1
ATOM 1804 N N . ILE B 1 32 ? -15.062 -10.906 -16.969 1 86.81 32 ILE B N 1
ATOM 1805 C CA . ILE B 1 32 ? -15.242 -9.992 -15.844 1 86.81 32 ILE B CA 1
ATOM 1806 C C . ILE B 1 32 ? -15.203 -8.547 -16.344 1 86.81 32 ILE B C 1
ATOM 1808 O O . ILE B 1 32 ? -16.062 -7.742 -15.992 1 86.81 32 ILE B O 1
ATOM 1812 N N . LEU B 1 33 ? -14.297 -8.328 -17.219 1 88.38 33 LEU B N 1
ATOM 1813 C CA . LEU B 1 33 ? -14.062 -6.961 -17.672 1 88.38 33 LEU B CA 1
ATOM 1814 C C . LEU B 1 33 ? -15.32 -6.363 -18.281 1 88.38 33 LEU B C 1
ATOM 1816 O O . LEU B 1 33 ? -15.969 -6.996 -19.125 1 88.38 33 LEU B O 1
ATOM 1820 N N . PHE B 1 34 ? -15.75 -5.164 -17.734 1 91.06 34 PHE B N 1
ATOM 1821 C CA . PHE B 1 34 ? -16.844 -4.328 -18.203 1 91.06 34 PHE B CA 1
ATOM 1822 C C . PHE B 1 34 ? -18.188 -4.957 -17.875 1 91.06 34 PHE B C 1
ATOM 1824 O O . PHE B 1 34 ? -19.219 -4.57 -18.438 1 91.06 34 PHE B O 1
ATOM 1831 N N . THR B 1 35 ? -18.266 -6.004 -17.047 1 89.75 35 THR B N 1
ATOM 1832 C CA . THR B 1 35 ? -19.516 -6.453 -16.469 1 89.75 35 THR B CA 1
ATOM 1833 C C . THR B 1 35 ? -20.078 -5.406 -15.508 1 89.75 35 THR B C 1
ATOM 1835 O O . THR B 1 35 ? -19.359 -4.48 -15.109 1 89.75 35 THR B O 1
ATOM 1838 N N . PRO B 1 36 ? -21.328 -5.449 -15.219 1 92.25 36 PRO B N 1
ATOM 1839 C CA . PRO B 1 36 ? -21.891 -4.504 -14.25 1 92.25 36 PRO B CA 1
ATOM 1840 C C . PRO B 1 36 ? -21.156 -4.508 -12.914 1 92.25 36 PRO B C 1
ATOM 1842 O O . PRO B 1 36 ? -20.984 -3.453 -12.297 1 92.25 36 PRO B O 1
ATOM 1845 N N . ARG B 1 37 ? -20.734 -5.656 -12.5 1 90.88 37 ARG B N 1
ATOM 1846 C CA . ARG B 1 37 ? -20.016 -5.742 -11.242 1 90.88 37 ARG B CA 1
ATOM 1847 C C . ARG B 1 37 ? -18.625 -5.105 -11.352 1 90.88 37 ARG B C 1
ATOM 1849 O O . ARG B 1 37 ? -18.125 -4.516 -10.391 1 90.88 37 ARG B O 1
ATOM 1856 N N . TRP B 1 38 ? -18.031 -5.207 -12.5 1 89.81 38 TRP B N 1
ATOM 1857 C CA . TRP B 1 38 ? -16.766 -4.531 -12.742 1 89.81 38 TRP B CA 1
ATOM 1858 C C . TRP B 1 38 ? -16.922 -3.018 -12.68 1 89.81 38 TRP B C 1
ATOM 1860 O O . TRP B 1 38 ? -16.125 -2.322 -12.047 1 89.81 38 TRP B O 1
ATOM 1870 N N . TRP B 1 39 ? -17.984 -2.488 -13.289 1 93.12 39 TRP B N 1
ATOM 1871 C CA . TRP B 1 39 ? -18.266 -1.057 -13.266 1 93.12 39 TRP B CA 1
ATOM 1872 C C . TRP B 1 39 ? -18.578 -0.592 -11.844 1 93.12 39 TRP B C 1
ATOM 1874 O O . TRP B 1 39 ? -18.203 0.521 -11.453 1 93.12 39 TRP B O 1
ATOM 1884 N N . LEU B 1 40 ? -19.281 -1.453 -11.125 1 94.44 40 LEU B N 1
ATOM 1885 C CA . LEU B 1 40 ? -19.562 -1.138 -9.727 1 94.44 40 LEU B CA 1
ATOM 1886 C C . LEU B 1 40 ? -18.266 -0.99 -8.945 1 94.44 40 LEU B C 1
ATOM 1888 O O . LEU B 1 40 ? -18.109 -0.044 -8.164 1 94.44 40 LEU B O 1
ATOM 1892 N N . ALA B 1 41 ? -17.391 -1.926 -9.141 1 92.75 41 ALA B N 1
ATOM 1893 C CA . ALA B 1 41 ? -16.094 -1.857 -8.484 1 92.75 41 ALA B CA 1
ATOM 1894 C C . ALA B 1 41 ? -15.336 -0.586 -8.875 1 92.75 41 ALA B C 1
ATOM 1896 O O . ALA B 1 41 ? -14.703 0.051 -8.031 1 92.75 41 ALA B O 1
ATOM 1897 N N . PHE B 1 42 ? -15.422 -0.278 -10.125 1 92.88 42 PHE B N 1
ATOM 1898 C CA . PHE B 1 42 ? -14.789 0.937 -10.625 1 92.88 42 PHE B CA 1
ATOM 1899 C C . PHE B 1 42 ? -15.352 2.168 -9.93 1 92.88 42 PHE B C 1
ATOM 1901 O O . PHE B 1 42 ? -14.602 3.043 -9.492 1 92.88 42 PHE B O 1
ATOM 1908 N N . ILE B 1 43 ? -16.594 2.254 -9.82 1 95.75 43 ILE B N 1
ATOM 1909 C CA . ILE B 1 43 ? -17.266 3.381 -9.188 1 95.75 43 ILE B CA 1
ATOM 1910 C C . ILE B 1 43 ? -16.906 3.432 -7.703 1 95.75 43 ILE B C 1
ATOM 1912 O O . ILE B 1 43 ? -16.625 4.5 -7.164 1 95.75 43 ILE B O 1
ATOM 1916 N N . LEU B 1 44 ? -16.906 2.262 -7.082 1 95.25 44 LEU B N 1
ATOM 1917 C CA . LEU B 1 44 ? -16.578 2.189 -5.664 1 95.25 44 LEU B CA 1
ATOM 1918 C C . LEU B 1 44 ? -15.117 2.588 -5.426 1 95.25 44 LEU B C 1
ATOM 1920 O O . LEU B 1 44 ? -14.758 3.012 -4.324 1 95.25 44 LEU B O 1
ATOM 1924 N N . SER B 1 45 ? -14.312 2.455 -6.477 1 94.44 45 SER B N 1
ATOM 1925 C CA . SER B 1 45 ? -12.898 2.789 -6.371 1 94.44 45 SER B CA 1
ATOM 1926 C C . SER B 1 45 ? -12.672 4.285 -6.555 1 94.44 45 SER B C 1
ATOM 1928 O O . SER B 1 45 ? -11.633 4.812 -6.152 1 94.44 45 SER B O 1
ATOM 1930 N N . THR B 1 46 ? -13.602 5.012 -7.152 1 95.69 46 THR B N 1
ATOM 1931 C CA . THR B 1 46 ? -13.359 6.391 -7.559 1 95.69 46 THR B CA 1
ATOM 1932 C C . THR B 1 46 ? -14.297 7.348 -6.824 1 95.69 46 THR B C 1
ATOM 1934 O O . THR B 1 46 ? -13.844 8.281 -6.168 1 95.69 46 THR B O 1
ATOM 1937 N N . LEU B 1 47 ? -15.523 7.039 -6.75 1 96.94 47 LEU B N 1
ATOM 1938 C CA . LEU B 1 47 ? -16.562 7.941 -6.27 1 96.94 47 LEU B CA 1
ATOM 1939 C C . LEU B 1 47 ? -16.312 8.328 -4.816 1 96.94 47 LEU B C 1
ATOM 1941 O O . LEU B 1 47 ? -16.438 9.5 -4.453 1 96.94 47 LEU B O 1
ATOM 1945 N N . PRO B 1 48 ? -15.938 7.418 -3.992 1 97.88 48 PRO B N 1
ATOM 1946 C CA . PRO B 1 48 ? -15.727 7.805 -2.596 1 97.88 48 PRO B CA 1
ATOM 1947 C C . PRO B 1 48 ? -14.641 8.867 -2.438 1 97.88 48 PRO B C 1
ATOM 19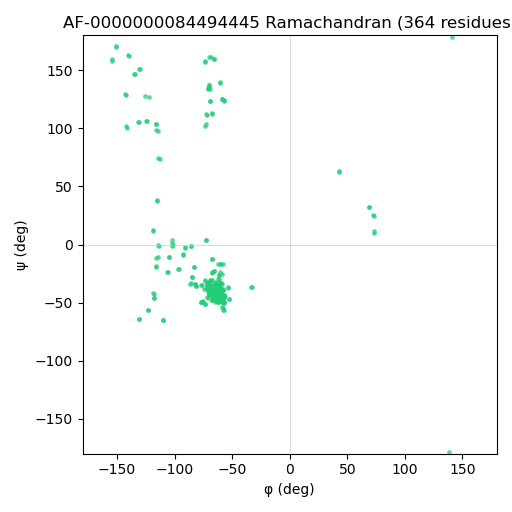49 O O . PRO B 1 48 ? -14.758 9.75 -1.586 1 97.88 48 PRO B O 1
ATOM 1952 N N . TRP B 1 49 ? -13.609 8.773 -3.211 1 97.5 49 TRP B N 1
ATOM 1953 C CA . TRP B 1 49 ? -12.555 9.789 -3.152 1 97.5 49 TRP B CA 1
ATOM 1954 C C . TRP B 1 49 ? -13.094 11.156 -3.561 1 97.5 49 TRP B C 1
ATOM 1956 O O . TRP B 1 49 ? -12.781 12.164 -2.928 1 97.5 49 TRP B O 1
ATOM 1966 N N . ILE B 1 50 ? -13.867 11.156 -4.578 1 97.31 50 ILE B N 1
ATOM 1967 C CA . ILE B 1 50 ? -14.461 12.398 -5.066 1 97.31 50 ILE B CA 1
ATOM 1968 C C . ILE B 1 50 ? -15.375 12.992 -3.998 1 97.31 50 ILE B C 1
ATOM 1970 O O . ILE B 1 50 ? -15.305 14.188 -3.701 1 97.31 50 ILE B O 1
ATOM 1974 N N . LEU B 1 51 ? -16.172 12.164 -3.436 1 96.94 51 LEU B N 1
ATOM 1975 C CA . LEU B 1 51 ? -17.094 12.609 -2.395 1 96.94 51 LEU B CA 1
ATOM 1976 C C . LEU B 1 51 ? -16.328 13.133 -1.182 1 96.94 51 LEU B C 1
ATOM 1978 O O . LEU B 1 51 ? -16.688 14.172 -0.621 1 96.94 51 LEU B O 1
ATOM 1982 N N . TRP B 1 52 ? -15.336 12.406 -0.807 1 97 52 TRP B N 1
ATOM 1983 C CA . TRP B 1 52 ? -14.555 12.836 0.344 1 97 52 TRP B CA 1
ATOM 1984 C C . TRP B 1 52 ? -13.898 14.188 0.08 1 97 52 TRP B C 1
ATOM 1986 O O . TRP B 1 52 ? -13.914 15.078 0.939 1 97 52 TRP B O 1
ATOM 1996 N N . TRP B 1 53 ? -13.336 14.352 -1.069 1 95.69 53 TRP B N 1
ATOM 1997 C CA . TRP B 1 53 ? -12.664 15.594 -1.421 1 95.69 53 TRP B CA 1
ATOM 1998 C C . TRP B 1 53 ? -13.633 16.766 -1.367 1 95.69 53 TRP B C 1
ATOM 2000 O O . TRP B 1 53 ? -13.266 17.859 -0.926 1 95.69 53 TRP B O 1
ATOM 2010 N N . LYS B 1 54 ? -14.836 16.547 -1.68 1 96.31 54 LYS B N 1
ATOM 2011 C CA . LYS B 1 54 ? -15.836 17.609 -1.736 1 96.31 54 LYS B CA 1
ATOM 2012 C C . LYS B 1 54 ? -16.438 17.875 -0.357 1 96.31 54 LYS B C 1
ATOM 2014 O O . LYS B 1 54 ? -16.812 19 -0.049 1 96.31 54 LYS B O 1
ATOM 2019 N N . LEU B 1 55 ? -16.469 16.906 0.477 1 96.56 55 LEU B N 1
ATOM 2020 C CA . LEU B 1 55 ? -17.281 17.016 1.685 1 96.56 55 LEU B CA 1
ATOM 2021 C C . LEU B 1 55 ? -16.406 17.234 2.914 1 96.56 55 LEU B C 1
ATOM 2023 O O . LEU B 1 55 ? -16.875 17.703 3.947 1 96.56 55 LEU B O 1
ATOM 2027 N N . HIS B 1 56 ? -15.148 16.828 2.83 1 95.62 56 HIS B N 1
ATOM 2028 C CA . HIS B 1 56 ? -14.336 16.859 4.039 1 95.62 56 HIS B CA 1
ATOM 2029 C C . HIS B 1 56 ? -13.953 18.297 4.398 1 95.62 56 HIS B C 1
ATOM 2031 O O . HIS B 1 56 ? -14.07 19.203 3.574 1 95.62 56 HIS B O 1
ATOM 2037 N N . ASN B 1 57 ? -13.633 18.516 5.637 1 94.75 57 ASN B N 1
ATOM 2038 C CA . ASN B 1 57 ? -13.102 19.797 6.102 1 94.75 57 ASN B CA 1
ATOM 2039 C C . ASN B 1 57 ? -11.664 20 5.641 1 94.75 57 ASN B C 1
ATOM 2041 O O . ASN B 1 57 ? -10.758 19.297 6.07 1 94.75 57 ASN B O 1
ATOM 2045 N N . PRO B 1 58 ? -11.469 20.906 4.793 1 93.38 58 PRO B N 1
ATOM 2046 C CA . PRO B 1 58 ? -10.141 21.094 4.219 1 93.38 58 PRO B CA 1
ATOM 2047 C C . PRO B 1 58 ? -9.094 21.469 5.266 1 93.38 58 PRO B C 1
ATOM 2049 O O . PRO B 1 58 ? -7.891 21.344 5.016 1 93.38 58 PRO B O 1
ATOM 2052 N N . LYS B 1 59 ? -9.484 21.906 6.457 1 92.56 59 LYS B N 1
ATOM 2053 C CA . LYS B 1 59 ? -8.555 22.234 7.527 1 92.56 59 LYS B CA 1
ATOM 2054 C C . LYS B 1 59 ? -7.836 21 8.047 1 92.56 59 LYS B C 1
ATOM 2056 O O . LYS B 1 59 ? -6.848 21.094 8.773 1 92.56 59 LYS B O 1
ATOM 2061 N N . TYR B 1 60 ? -8.336 19.812 7.648 1 94.56 60 TYR B N 1
ATOM 2062 C CA . TYR B 1 60 ? -7.785 18.562 8.172 1 94.56 60 TYR B CA 1
ATOM 2063 C C . TYR B 1 60 ? -7.203 17.703 7.059 1 94.56 60 TYR B C 1
ATOM 2065 O O . TYR B 1 60 ? -6.875 16.531 7.27 1 94.56 60 TYR B O 1
ATOM 2073 N N . THR B 1 61 ? -7.051 18.25 5.902 1 95.31 61 THR B N 1
ATOM 2074 C CA . THR B 1 61 ? -6.781 17.469 4.699 1 95.31 61 THR B CA 1
ATOM 2075 C C . THR B 1 61 ? -5.523 16.625 4.871 1 95.31 61 THR B C 1
ATOM 2077 O O . THR B 1 61 ? -5.551 15.414 4.68 1 95.31 61 THR B O 1
ATOM 2080 N N . GLY B 1 62 ? -4.422 17.297 5.312 1 95.12 62 GLY B N 1
ATOM 2081 C CA . GLY B 1 62 ? -3.148 16.609 5.402 1 95.12 62 GLY B CA 1
ATOM 2082 C C . GLY B 1 62 ? -3.145 15.5 6.441 1 95.12 62 GLY B C 1
ATOM 2083 O O . GLY B 1 62 ? -2.576 14.43 6.215 1 95.12 62 GLY B O 1
ATOM 2084 N N . ASP B 1 63 ? -3.795 15.68 7.547 1 96.25 63 ASP B N 1
ATOM 2085 C CA . ASP B 1 63 ? -3.867 14.703 8.617 1 96.25 63 ASP B CA 1
ATOM 2086 C C . ASP B 1 63 ? -4.699 13.492 8.203 1 96.25 63 ASP B C 1
ATOM 2088 O O . ASP B 1 63 ? -4.309 12.344 8.445 1 96.25 63 ASP B O 1
ATOM 2092 N N . LEU B 1 64 ? -5.75 13.812 7.574 1 97.5 64 LEU B N 1
ATOM 2093 C CA . LEU B 1 64 ? -6.656 12.75 7.156 1 97.5 64 LEU B CA 1
ATOM 2094 C C . LEU B 1 64 ? -6.039 11.93 6.031 1 97.5 64 LEU B C 1
ATOM 2096 O O . LEU B 1 64 ? -6.129 10.695 6.039 1 97.5 64 LEU B O 1
ATOM 2100 N N . ILE B 1 65 ? -5.383 12.562 5.098 1 97.62 65 ILE B N 1
ATOM 2101 C CA . ILE B 1 65 ? -4.742 11.859 3.994 1 97.62 65 ILE B CA 1
ATOM 2102 C C . ILE B 1 65 ? -3.623 10.969 4.527 1 97.62 65 ILE B C 1
ATOM 2104 O O . ILE B 1 65 ? -3.445 9.836 4.07 1 97.62 65 ILE B O 1
ATOM 2108 N N . ARG B 1 66 ? -2.926 11.484 5.465 1 97.25 66 ARG B N 1
ATOM 2109 C CA . ARG B 1 66 ? -1.893 10.672 6.105 1 97.25 66 ARG B CA 1
ATOM 2110 C C . ARG B 1 66 ? -2.486 9.406 6.719 1 97.25 66 ARG B C 1
ATOM 2112 O O . ARG B 1 66 ? -1.952 8.312 6.531 1 97.25 66 ARG B O 1
ATOM 2119 N N . ALA B 1 67 ? -3.586 9.516 7.383 1 97.88 67 ALA B N 1
ATOM 2120 C CA . ALA B 1 67 ? -4.266 8.359 7.973 1 97.88 67 ALA B CA 1
ATOM 2121 C C . ALA B 1 67 ? -4.816 7.438 6.891 1 97.88 67 ALA B C 1
ATOM 2123 O O . ALA B 1 67 ? -4.746 6.211 7.02 1 97.88 67 ALA B O 1
ATOM 2124 N N . GLY B 1 68 ? -5.359 8.031 5.898 1 98.12 68 GLY B N 1
ATOM 2125 C CA . GLY B 1 68 ? -5.863 7.242 4.785 1 98.12 68 GLY B CA 1
ATOM 2126 C C . GLY B 1 68 ? -4.789 6.43 4.094 1 98.12 68 GLY B C 1
ATOM 2127 O O . GLY B 1 68 ? -5 5.258 3.768 1 98.12 68 GLY B O 1
ATOM 2128 N N . PHE B 1 69 ? -3.676 7.066 3.865 1 98.25 69 PHE B N 1
ATOM 2129 C CA . PHE B 1 69 ? -2.564 6.355 3.24 1 98.25 69 PHE B CA 1
ATOM 2130 C C . PHE B 1 69 ? -2.074 5.223 4.133 1 98.25 69 PHE B C 1
ATOM 2132 O O . PHE B 1 69 ? -1.757 4.137 3.648 1 98.25 69 PHE B O 1
ATOM 2139 N N . PHE B 1 70 ? -2.016 5.5 5.375 1 97.94 70 PHE B N 1
ATOM 2140 C CA . PHE B 1 70 ? -1.639 4.465 6.332 1 97.94 70 PHE B CA 1
ATOM 2141 C C . PHE B 1 70 ? -2.578 3.271 6.234 1 97.94 70 PHE B C 1
ATOM 2143 O O . PHE B 1 70 ? -2.129 2.127 6.133 1 97.94 70 PHE B O 1
ATOM 2150 N N . MET B 1 71 ? -3.822 3.537 6.25 1 97.81 71 MET B N 1
ATOM 2151 C CA . MET B 1 71 ? -4.84 2.496 6.145 1 97.81 71 MET B CA 1
ATOM 2152 C C . MET B 1 71 ? -4.695 1.724 4.84 1 97.81 71 MET B C 1
ATOM 2154 O O . MET B 1 71 ? -4.801 0.496 4.824 1 97.81 71 MET B O 1
ATOM 2158 N N . ALA B 1 72 ? -4.449 2.42 3.795 1 96.56 72 ALA B N 1
ATOM 2159 C CA . ALA B 1 72 ? -4.301 1.786 2.486 1 96.56 72 ALA B CA 1
ATOM 2160 C C . ALA B 1 72 ? -3.146 0.79 2.484 1 96.56 72 ALA B C 1
ATOM 2162 O O . ALA B 1 72 ? -3.285 -0.331 1.987 1 96.56 72 ALA B O 1
ATOM 2163 N N . ILE B 1 73 ? -2.053 1.188 3.066 1 94.81 73 ILE B N 1
ATOM 2164 C CA . ILE B 1 73 ? -0.867 0.339 3.092 1 94.81 73 ILE B CA 1
ATOM 2165 C C . ILE B 1 73 ? -1.157 -0.93 3.891 1 94.81 73 ILE B C 1
ATOM 2167 O O . ILE B 1 73 ? -0.874 -2.039 3.43 1 94.81 73 ILE B O 1
ATOM 2171 N N . ILE B 1 74 ? -1.75 -0.764 4.992 1 94.69 74 ILE B N 1
ATOM 2172 C CA . ILE B 1 74 ? -1.986 -1.897 5.879 1 94.69 74 ILE B CA 1
ATOM 2173 C C . ILE B 1 74 ? -3.029 -2.826 5.266 1 94.69 74 ILE B C 1
ATOM 2175 O O . ILE B 1 74 ? -2.879 -4.051 5.301 1 94.69 74 ILE B O 1
ATOM 2179 N N . THR B 1 75 ? -4.035 -2.205 4.73 1 94.06 75 THR B N 1
ATOM 2180 C CA . THR B 1 75 ? -5.105 -3.039 4.191 1 94.06 75 THR B CA 1
ATOM 2181 C C . THR B 1 75 ? -4.645 -3.758 2.926 1 94.06 75 THR B C 1
ATOM 2183 O O . THR B 1 75 ? -5 -4.918 2.699 1 94.06 75 THR B O 1
ATOM 2186 N N . LEU B 1 76 ? -3.861 -3.117 2.1 1 90.44 76 LEU B N 1
ATOM 2187 C CA . LEU B 1 76 ? -3.279 -3.793 0.945 1 90.44 76 LEU B CA 1
ATOM 2188 C C . LEU B 1 76 ? -2.449 -4.996 1.381 1 90.44 76 LEU B C 1
ATOM 2190 O O . LEU B 1 76 ? -2.529 -6.066 0.771 1 90.44 76 LEU B O 1
ATOM 2194 N N . THR B 1 77 ? -1.655 -4.812 2.432 1 88.38 77 THR B N 1
ATOM 2195 C CA . THR B 1 77 ? -0.779 -5.863 2.936 1 88.38 77 THR B CA 1
ATOM 2196 C C . THR B 1 77 ? -1.594 -7.008 3.533 1 88.38 77 THR B C 1
ATOM 2198 O O . THR B 1 77 ? -1.372 -8.172 3.201 1 88.38 77 THR B O 1
ATOM 2201 N N . LEU B 1 78 ? -2.557 -6.711 4.359 1 91.38 78 LEU B N 1
ATOM 2202 C CA . LEU B 1 78 ? -3.373 -7.73 5.008 1 91.38 78 LEU B CA 1
ATOM 2203 C C . LEU B 1 78 ? -4.223 -8.477 3.986 1 91.38 78 LEU B C 1
ATOM 2205 O O . LEU B 1 78 ? -4.414 -9.688 4.102 1 91.38 78 LEU B O 1
ATOM 2209 N N . ASP B 1 79 ? -4.746 -7.68 3.029 1 91.06 79 ASP B N 1
ATOM 2210 C CA . ASP B 1 79 ? -5.543 -8.297 1.979 1 91.06 79 ASP B CA 1
ATOM 2211 C C . ASP B 1 79 ? -4.711 -9.289 1.169 1 91.06 79 ASP B C 1
ATOM 2213 O O . ASP B 1 79 ? -5.172 -10.391 0.864 1 91.06 79 ASP B O 1
ATOM 2217 N N . SER B 1 80 ? -3.545 -8.875 0.791 1 85 80 SER B N 1
ATOM 2218 C CA . SER B 1 80 ? -2.645 -9.758 0.06 1 85 80 SER B CA 1
ATOM 2219 C C . SER B 1 80 ? -2.379 -11.047 0.839 1 85 80 SER B C 1
ATOM 2221 O O . SER B 1 80 ? -2.412 -12.141 0.273 1 85 80 SER B O 1
ATOM 2223 N N . VAL B 1 81 ? -2.139 -10.969 2.105 1 85.5 81 VAL B N 1
ATOM 2224 C CA . VAL B 1 81 ? -1.887 -12.117 2.965 1 85.5 81 VAL B CA 1
ATOM 2225 C C . VAL B 1 81 ? -3.119 -13.023 2.994 1 85.5 81 VAL B C 1
ATOM 2227 O O . VAL B 1 81 ? -3.006 -14.242 2.838 1 85.5 81 VAL B O 1
ATOM 2230 N N . GLY B 1 82 ? -4.277 -12.445 3.227 1 88.06 82 GLY B N 1
ATOM 2231 C CA . GLY B 1 82 ? -5.504 -13.227 3.281 1 88.06 82 GLY B CA 1
ATOM 2232 C C . GLY B 1 82 ? -5.805 -13.961 1.987 1 88.06 82 GLY B C 1
ATOM 2233 O O . GLY B 1 82 ? -6.219 -15.117 2.008 1 88.06 82 GLY B O 1
ATOM 2234 N N . LEU B 1 83 ? -5.602 -13.281 0.877 1 84.88 83 LEU B N 1
ATOM 2235 C CA . LEU B 1 83 ? -5.832 -13.875 -0.432 1 84.88 83 LEU B CA 1
ATOM 2236 C C . LEU B 1 83 ? -4.875 -15.039 -0.678 1 84.88 83 LEU B C 1
ATOM 2238 O O . LEU B 1 83 ? -5.277 -16.094 -1.178 1 84.88 83 LEU B O 1
ATOM 2242 N N . GLN B 1 84 ? -3.684 -14.844 -0.353 1 78.88 84 GLN B N 1
ATOM 2243 C CA . GLN B 1 84 ? -2.668 -15.859 -0.604 1 78.88 84 GLN B CA 1
ATOM 2244 C C . GLN B 1 84 ? -2.893 -17.094 0.272 1 78.88 84 GLN B C 1
ATOM 2246 O O . GLN B 1 84 ? -2.559 -18.203 -0.123 1 78.88 84 GLN B O 1
ATOM 2251 N N . PHE B 1 85 ? -3.445 -16.906 1.443 1 83.5 85 PHE B N 1
ATOM 2252 C CA . PHE B 1 85 ? -3.752 -18.031 2.328 1 83.5 85 PHE B CA 1
ATOM 2253 C C . PHE B 1 85 ? -5.117 -18.625 2 1 83.5 85 PHE B C 1
ATOM 2255 O O . PHE B 1 85 ? -5.551 -19.594 2.635 1 83.5 85 PHE B O 1
ATOM 2262 N N . GLY B 1 86 ? -5.777 -18.031 1.038 1 82.94 86 GLY B N 1
ATOM 2263 C CA . GLY B 1 86 ? -7.066 -18.547 0.605 1 82.94 86 GLY B CA 1
ATOM 2264 C C . GLY B 1 86 ? -8.18 -18.281 1.605 1 82.94 86 GLY B C 1
ATOM 2265 O O . GLY B 1 86 ? -9.125 -19.062 1.703 1 82.94 86 GLY B O 1
ATOM 2266 N N . LEU B 1 87 ? -8 -17.25 2.416 1 89.94 87 LEU B N 1
ATOM 2267 C CA . LEU B 1 87 ? -9.008 -16.953 3.428 1 89.94 87 LEU B CA 1
ATOM 2268 C C . LEU B 1 87 ? -10.273 -16.391 2.785 1 89.94 87 LEU B C 1
ATOM 2270 O O . LEU B 1 87 ? -11.375 -16.609 3.287 1 89.94 87 LEU B O 1
ATOM 2274 N N . TRP B 1 88 ? -10.227 -15.641 1.756 1 90.62 88 TRP B N 1
ATOM 2275 C CA . TRP B 1 88 ? -11.328 -15.102 0.964 1 90.62 88 TRP B CA 1
ATOM 2276 C C . TRP B 1 88 ? -10.898 -14.883 -0.483 1 90.62 88 TRP B C 1
ATOM 2278 O O . TRP B 1 88 ? -9.719 -15.023 -0.817 1 90.62 88 TRP B O 1
ATOM 2288 N N . ILE B 1 89 ? -11.867 -14.586 -1.313 1 87.88 89 ILE B N 1
ATOM 2289 C CA . ILE B 1 89 ? -11.586 -14.258 -2.709 1 87.88 89 ILE B CA 1
ATOM 2290 C C . ILE B 1 89 ? -12.484 -13.109 -3.16 1 87.88 89 ILE B C 1
ATOM 2292 O O . ILE B 1 89 ? -13.461 -12.773 -2.484 1 87.88 89 ILE B O 1
ATOM 2296 N N . TYR B 1 90 ? -12.078 -12.555 -4.223 1 88.19 90 TYR B N 1
ATOM 2297 C CA . TYR B 1 90 ? -12.867 -11.539 -4.906 1 88.19 90 TYR B CA 1
ATOM 2298 C C . TYR B 1 90 ? -13.281 -12.008 -6.293 1 88.19 90 TYR B C 1
ATOM 2300 O O . TYR B 1 90 ? -12.484 -11.961 -7.234 1 88.19 90 TYR B O 1
ATOM 2308 N N . PRO B 1 91 ? -14.508 -12.406 -6.461 1 83.88 91 PRO B N 1
ATOM 2309 C CA . PRO B 1 91 ? -14.945 -13 -7.723 1 83.88 91 PRO B CA 1
ATOM 2310 C C . PRO B 1 91 ? -14.828 -12.039 -8.906 1 83.88 91 PRO B C 1
ATOM 2312 O O . PRO B 1 91 ? -14.492 -12.461 -10.016 1 83.88 91 PRO B O 1
ATOM 2315 N N . TYR B 1 92 ? -15.125 -10.805 -8.656 1 83.19 92 TYR B N 1
ATOM 2316 C CA . TYR B 1 92 ? -15.062 -9.805 -9.719 1 83.19 92 TYR B CA 1
ATOM 2317 C C . TYR B 1 92 ? -13.961 -8.781 -9.438 1 83.19 92 TYR B C 1
ATOM 2319 O O . TYR B 1 92 ? -14.25 -7.617 -9.148 1 83.19 92 TYR B O 1
ATOM 2327 N N . ILE B 1 93 ? -12.789 -9.289 -9.656 1 85.25 93 ILE B N 1
ATOM 2328 C CA . ILE B 1 93 ? -11.633 -8.438 -9.383 1 85.25 93 ILE B CA 1
ATOM 2329 C C . ILE B 1 93 ? -11.547 -7.328 -10.43 1 85.25 93 ILE B C 1
ATOM 2331 O O . ILE B 1 93 ? -11.781 -7.566 -11.617 1 85.25 93 ILE B O 1
ATOM 2335 N N . MET B 1 94 ? -11.305 -6.152 -9.93 1 81.94 94 MET B N 1
ATOM 2336 C CA . MET B 1 94 ? -11.273 -4.996 -10.828 1 81.94 94 MET B CA 1
ATOM 2337 C C . MET B 1 94 ? -10.008 -4.996 -11.68 1 81.94 94 MET B C 1
ATOM 2339 O O . MET B 1 94 ? -10.07 -4.762 -12.883 1 81.94 94 MET B O 1
ATOM 2343 N N . PHE B 1 95 ? -8.844 -5.141 -11.008 1 80.44 95 PHE B N 1
ATOM 2344 C CA . PHE B 1 95 ? -7.547 -5.156 -11.664 1 80.44 95 PHE B CA 1
ATOM 2345 C C . PHE B 1 95 ? -6.777 -6.426 -11.312 1 80.44 95 PHE B C 1
ATOM 2347 O O . PHE B 1 95 ? -6.285 -6.57 -10.188 1 80.44 95 PHE B O 1
ATOM 2354 N N . PRO B 1 96 ? -6.688 -7.363 -12.297 1 77.19 96 PRO B N 1
ATOM 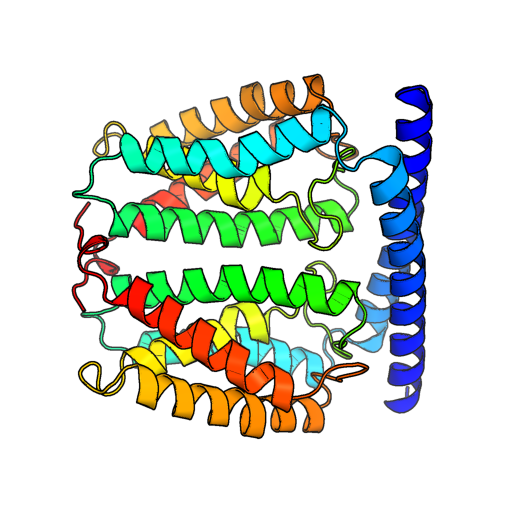2355 C CA . PRO B 1 96 ? -6.078 -8.656 -11.977 1 77.19 96 PRO B CA 1
ATOM 2356 C C . PRO B 1 96 ? -4.562 -8.562 -11.797 1 77.19 96 PRO B C 1
ATOM 2358 O O . PRO B 1 96 ? -3.904 -9.578 -11.555 1 77.19 96 PRO B O 1
ATOM 2361 N N . PHE B 1 97 ? -4.023 -7.359 -11.867 1 73.25 97 PHE B N 1
ATOM 2362 C CA . PHE B 1 97 ? -2.574 -7.215 -11.812 1 73.25 97 PHE B CA 1
ATOM 2363 C C . PHE B 1 97 ? -2.125 -6.758 -10.43 1 73.25 97 PHE B C 1
ATOM 2365 O O . PHE B 1 97 ? -0.942 -6.488 -10.219 1 73.25 97 PHE B O 1
ATOM 2372 N N . ILE B 1 98 ? -3.01 -6.645 -9.547 1 71 98 ILE B N 1
ATOM 2373 C CA . ILE B 1 98 ? -2.703 -6.266 -8.172 1 71 98 ILE B CA 1
ATOM 2374 C C . ILE B 1 98 ? -3.266 -7.309 -7.211 1 71 98 ILE B C 1
ATOM 2376 O O . ILE B 1 98 ? -4.375 -7.809 -7.41 1 71 98 ILE B O 1
ATOM 2380 N N . THR B 1 99 ? -2.34 -7.77 -6.348 1 70.12 99 THR B N 1
ATOM 2381 C CA . THR B 1 99 ? -2.836 -8.688 -5.328 1 70.12 99 THR B CA 1
ATOM 2382 C C . THR B 1 99 ? -3.645 -7.941 -4.273 1 70.12 99 THR B C 1
ATOM 2384 O O . THR B 1 99 ? -3.168 -6.961 -3.699 1 70.12 99 THR B O 1
ATOM 2387 N N . GLY B 1 100 ? -4.836 -8 -4.336 1 77.06 100 GLY B N 1
ATOM 2388 C CA . GLY B 1 100 ? -5.773 -7.289 -3.484 1 77.06 100 GLY B CA 1
ATOM 2389 C C . GLY B 1 100 ? -6.988 -6.773 -4.234 1 77.06 100 GLY B C 1
ATOM 2390 O O . GLY B 1 100 ? -7.098 -6.961 -5.449 1 77.06 100 GLY B O 1
ATOM 2391 N N . TYR B 1 101 ? -7.781 -6.188 -3.453 1 87.31 101 TYR B N 1
ATOM 2392 C CA . TYR B 1 101 ? -9.008 -5.629 -4.016 1 87.31 101 TYR B CA 1
ATOM 2393 C C . TYR B 1 101 ? -9.008 -4.109 -3.906 1 87.31 101 TYR B C 1
ATOM 2395 O O . TYR B 1 101 ? -9.359 -3.557 -2.859 1 87.31 101 TYR B O 1
ATOM 2403 N N . LEU B 1 102 ? -8.641 -3.391 -4.977 1 88.12 102 LEU B N 1
ATOM 2404 C CA . LEU B 1 102 ? -8.352 -1.96 -5.027 1 88.12 102 LEU B CA 1
ATOM 2405 C C . LEU B 1 102 ? -9.508 -1.153 -4.441 1 88.12 102 LEU B C 1
ATOM 2407 O O . LEU B 1 102 ? -9.297 -0.297 -3.58 1 88.12 102 LEU B O 1
ATOM 2411 N N . PRO B 1 103 ? -10.688 -1.435 -4.809 1 92.56 103 PRO B N 1
ATOM 2412 C CA . PRO B 1 103 ? -11.805 -0.643 -4.281 1 92.56 103 PRO B CA 1
ATOM 2413 C C . PRO B 1 103 ? -11.875 -0.668 -2.754 1 92.56 103 PRO B C 1
ATOM 2415 O O . PRO B 1 103 ? -12.156 0.355 -2.129 1 92.56 103 PRO B O 1
ATOM 2418 N N . TRP B 1 104 ? -11.594 -1.822 -2.264 1 93.19 104 TRP B N 1
ATOM 2419 C CA . TRP B 1 104 ? -11.648 -1.991 -0.816 1 93.19 104 TRP B CA 1
ATOM 2420 C C . TRP B 1 104 ? -10.422 -1.384 -0.151 1 93.19 104 TRP B C 1
ATOM 2422 O O . TRP B 1 104 ? -10.539 -0.569 0.767 1 93.19 104 TRP B O 1
ATOM 2432 N N . ASP B 1 105 ? -9.297 -1.672 -0.595 1 94.31 105 ASP B N 1
ATOM 2433 C CA . ASP B 1 105 ? -8.039 -1.406 0.093 1 94.31 105 ASP B CA 1
ATOM 2434 C C . ASP B 1 105 ? -7.586 0.035 -0.129 1 94.31 105 ASP B C 1
ATOM 2436 O O . ASP B 1 105 ? -6.988 0.648 0.76 1 94.31 105 ASP B O 1
ATOM 2440 N N . LEU B 1 106 ? -7.848 0.596 -1.296 1 95.19 106 LEU B N 1
ATOM 2441 C CA . LEU B 1 106 ? -7.312 1.914 -1.617 1 95.19 106 LEU B CA 1
ATOM 2442 C C . LEU B 1 106 ? -8.398 2.98 -1.521 1 95.19 106 LEU B C 1
ATOM 2444 O O . LEU B 1 106 ? -8.102 4.176 -1.562 1 95.19 106 LEU B O 1
ATOM 2448 N N . THR B 1 107 ? -9.641 2.525 -1.39 1 97.12 107 THR B N 1
ATOM 2449 C CA . THR B 1 107 ? -10.672 3.551 -1.46 1 97.12 107 THR B CA 1
ATOM 2450 C C . THR B 1 107 ? -11.648 3.414 -0.298 1 97.12 107 THR B C 1
ATOM 2452 O O . THR B 1 107 ? -11.664 4.246 0.611 1 97.12 107 THR B O 1
ATOM 2455 N N . LEU B 1 108 ? -12.375 2.32 -0.235 1 97.19 108 LEU B N 1
ATOM 2456 C CA . LEU B 1 108 ? -13.469 2.215 0.719 1 97.19 108 LEU B CA 1
ATOM 2457 C C . LEU B 1 108 ? -12.953 2.295 2.152 1 97.19 108 LEU B C 1
ATOM 2459 O O . LEU B 1 108 ? -13.5 3.041 2.971 1 97.19 108 LEU B O 1
ATOM 2463 N N . LEU B 1 109 ? -11.922 1.579 2.428 1 97.69 109 LEU B N 1
ATOM 2464 C CA . LEU B 1 109 ? -11.438 1.572 3.803 1 97.69 109 LEU B CA 1
ATOM 2465 C C . LEU B 1 109 ? -10.695 2.865 4.121 1 97.69 109 LEU B C 1
ATOM 2467 O O . LEU B 1 109 ? -11.008 3.535 5.109 1 97.69 109 LEU B O 1
ATOM 2471 N N . PRO B 1 110 ? -9.773 3.287 3.291 1 98.12 110 PRO B N 1
ATOM 2472 C CA . PRO B 1 110 ? -9.094 4.555 3.57 1 98.12 110 PRO B CA 1
ATOM 2473 C C . PRO B 1 110 ? -10.062 5.734 3.664 1 98.12 110 PRO B C 1
ATOM 2475 O O . PRO B 1 110 ? -9.992 6.52 4.609 1 98.12 110 PRO B O 1
ATOM 2478 N N . VAL B 1 111 ? -10.961 5.848 2.775 1 98.25 111 VAL B N 1
ATOM 2479 C CA . VAL B 1 111 ? -11.875 6.984 2.719 1 98.25 111 VAL B CA 1
ATOM 2480 C C . VAL B 1 111 ? -12.844 6.934 3.898 1 98.25 111 VAL B C 1
ATOM 2482 O O . VAL B 1 111 ? -13.109 7.953 4.539 1 98.25 111 VAL B O 1
ATOM 2485 N N . SER B 1 112 ? -13.344 5.777 4.168 1 97.88 112 SER B N 1
ATOM 2486 C CA . SER B 1 112 ? -14.305 5.668 5.266 1 97.88 112 SER B CA 1
ATOM 2487 C C . SER B 1 112 ? -13.641 5.961 6.605 1 97.88 112 SER B C 1
ATOM 2489 O O . SER B 1 112 ? -14.266 6.547 7.496 1 97.88 112 SER B O 1
ATOM 2491 N N . ILE B 1 113 ? -12.414 5.539 6.75 1 97.88 113 ILE B N 1
ATOM 2492 C CA . ILE B 1 113 ? -11.758 5.793 8.023 1 97.88 113 ILE B CA 1
ATOM 2493 C C . ILE B 1 113 ? -11.492 7.289 8.18 1 97.88 113 ILE B C 1
ATOM 2495 O O . ILE B 1 113 ? -11.539 7.82 9.297 1 97.88 113 ILE B O 1
ATOM 2499 N N . MET B 1 114 ? -11.086 7.93 7.109 1 98.19 114 MET B N 1
ATOM 2500 C CA . MET B 1 114 ? -10.883 9.375 7.148 1 98.19 114 MET B CA 1
ATOM 2501 C C . MET B 1 114 ? -12.164 10.086 7.574 1 98.19 114 MET B C 1
ATOM 2503 O O . MET B 1 114 ? -12.125 10.984 8.422 1 98.19 114 MET B O 1
ATOM 2507 N N . PHE B 1 115 ? -13.289 9.688 6.996 1 97.38 115 PHE B N 1
ATOM 2508 C CA . PHE B 1 115 ? -14.57 10.266 7.387 1 97.38 115 PHE B CA 1
ATOM 2509 C C . PHE B 1 115 ? -14.852 10.016 8.867 1 97.38 115 PHE B C 1
ATOM 2511 O O . PHE B 1 115 ? -15.273 10.922 9.578 1 97.38 115 PHE B O 1
ATOM 2518 N N . MET B 1 116 ? -14.641 8.82 9.281 1 97.56 116 MET B N 1
ATOM 2519 C CA . MET B 1 116 ? -14.914 8.469 10.672 1 97.56 116 MET B CA 1
ATOM 2520 C C . MET B 1 116 ? -14.055 9.281 11.625 1 97.56 116 MET B C 1
ATOM 2522 O O . MET B 1 116 ? -14.523 9.711 12.68 1 97.56 116 MET B O 1
ATOM 2526 N N . ILE B 1 117 ? -12.82 9.469 11.281 1 97.56 117 ILE B N 1
ATOM 2527 C CA . ILE B 1 117 ? -11.906 10.234 12.117 1 97.56 117 ILE B CA 1
ATOM 2528 C C . ILE B 1 117 ? -12.375 11.688 12.203 1 97.56 117 ILE B C 1
ATOM 2530 O O . ILE B 1 117 ? -12.32 12.305 13.266 1 97.56 117 ILE B O 1
ATOM 2534 N N . GLU B 1 118 ? -12.797 12.164 11.094 1 96.69 118 GLU B N 1
ATOM 2535 C CA . GLU B 1 118 ? -13.18 13.57 11.008 1 96.69 118 GLU B CA 1
ATOM 2536 C C . GLU B 1 118 ? -14.484 13.828 11.766 1 96.69 118 GLU B C 1
ATOM 2538 O O . GLU B 1 118 ? -14.672 14.906 12.328 1 96.69 118 GLU B O 1
ATOM 2543 N N . ILE B 1 119 ? -15.328 12.883 11.773 1 95 119 ILE B N 1
ATOM 2544 C CA . ILE B 1 119 ? -16.609 13.031 12.453 1 95 119 ILE B CA 1
ATOM 2545 C C . ILE B 1 119 ? -16.375 13.078 13.961 1 95 119 ILE B C 1
ATOM 2547 O O . ILE B 1 119 ? -15.789 12.156 14.539 1 95 119 ILE B O 1
ATOM 2551 N N . MET B 1 120 ? -16.828 14.133 14.625 1 93.62 120 MET B N 1
ATOM 2552 C CA . MET B 1 120 ? -16.688 14.32 16.062 1 93.62 120 MET B CA 1
ATOM 2553 C C . MET B 1 120 ? -15.281 13.93 16.516 1 93.62 120 MET B C 1
ATOM 2555 O O . MET B 1 120 ? -15.117 13.008 17.312 1 93.62 120 MET B O 1
ATOM 2559 N N . PRO B 1 121 ? -14.398 14.625 16.031 1 92.19 121 PRO B N 1
ATOM 2560 C CA . PRO B 1 121 ? -13 14.242 16.234 1 92.19 121 PRO B CA 1
ATOM 2561 C C . PRO B 1 121 ? -12.617 14.18 17.719 1 92.19 121 PRO B C 1
ATOM 2563 O O . PRO B 1 121 ? -11.664 13.492 18.078 1 92.19 121 PRO B O 1
ATOM 2566 N N . GLN B 1 122 ? -13.359 14.734 18.578 1 93.69 122 GLN B N 1
ATOM 2567 C CA . GLN B 1 122 ? -13 14.773 19.984 1 93.69 122 GLN B CA 1
ATOM 2568 C C . GLN B 1 122 ? -13.602 13.594 20.75 1 93.69 122 GLN B C 1
ATOM 2570 O O . GLN B 1 122 ? -13.266 13.359 21.906 1 93.69 122 GLN B O 1
ATOM 2575 N N . ARG B 1 123 ? -14.445 12.844 20.156 1 94.94 123 ARG B N 1
ATOM 2576 C CA . ARG B 1 123 ? -15.062 11.688 20.812 1 94.94 123 ARG B CA 1
ATOM 2577 C C . ARG B 1 123 ? -14.039 10.578 21.031 1 94.94 123 ARG B C 1
ATOM 2579 O O . ARG B 1 123 ? -12.977 10.57 20.391 1 94.94 123 ARG B O 1
ATOM 2586 N N . SER B 1 124 ? -14.359 9.711 21.906 1 96.94 124 SER B N 1
ATOM 2587 C CA . SER B 1 124 ? -13.469 8.617 22.281 1 96.94 124 SER B CA 1
ATOM 2588 C C . SER B 1 124 ? -13.086 7.781 21.062 1 96.94 124 SER B C 1
ATOM 2590 O O . SER B 1 124 ? -13.953 7.258 20.359 1 96.94 124 SER B O 1
ATOM 2592 N N . PRO B 1 125 ? -11.828 7.68 20.859 1 96.62 125 PRO B N 1
ATOM 2593 C CA . PRO B 1 125 ? -11.398 6.852 19.734 1 96.62 125 PRO B CA 1
ATOM 2594 C C . PRO B 1 125 ? -11.828 5.395 19.875 1 96.62 125 PRO B C 1
ATOM 2596 O O . PRO B 1 125 ? -12.109 4.73 18.875 1 96.62 125 PRO B O 1
ATOM 2599 N N . LEU B 1 126 ? -11.812 4.902 21.078 1 97.81 126 LEU B N 1
ATOM 2600 C CA . LEU B 1 126 ? -12.219 3.52 21.297 1 97.81 126 LEU B CA 1
ATOM 2601 C C . LEU B 1 126 ? -13.672 3.309 20.906 1 97.81 126 LEU B C 1
ATOM 2603 O O . LEU B 1 126 ? -14 2.322 20.234 1 97.81 126 LEU B O 1
ATOM 2607 N N . LEU B 1 127 ? -14.461 4.188 21.266 1 98 127 LEU B N 1
ATOM 2608 C CA . LEU B 1 127 ? -15.867 4.102 20.891 1 98 127 LEU B CA 1
ATOM 2609 C C . LEU B 1 127 ? -16.047 4.199 19.391 1 98 127 LEU B C 1
ATOM 2611 O O . LEU B 1 127 ? -16.781 3.416 18.781 1 98 127 LEU B O 1
ATOM 2615 N N . LYS B 1 128 ? -15.406 5.137 18.812 1 98.12 128 LYS B N 1
ATOM 2616 C CA . LYS B 1 128 ? -15.492 5.305 17.359 1 98.12 128 LYS B CA 1
ATOM 2617 C C . LYS B 1 128 ? -14.945 4.078 16.641 1 98.12 128 LYS B C 1
ATOM 2619 O O . LYS B 1 128 ? -15.445 3.699 15.578 1 98.12 128 LYS B O 1
ATOM 2624 N N . GLY B 1 129 ? -13.906 3.504 17.203 1 98.25 129 GLY B N 1
ATOM 2625 C CA . GLY B 1 129 ? -13.367 2.271 16.641 1 98.25 129 GLY B CA 1
ATOM 2626 C C . GLY B 1 129 ? -14.359 1.125 16.656 1 98.25 129 GLY B C 1
ATOM 2627 O O . GLY B 1 129 ? -14.469 0.381 15.688 1 98.25 129 GLY B O 1
ATOM 2628 N N . PHE B 1 130 ? -15.086 1.053 17.75 1 98.38 130 PHE B N 1
ATOM 2629 C CA . PHE B 1 130 ? -16.109 0.02 17.859 1 98.38 130 PHE B CA 1
ATOM 2630 C C . PHE B 1 130 ? -17.219 0.235 16.844 1 98.38 130 PHE B C 1
ATOM 2632 O O . PHE B 1 130 ? -17.672 -0.717 16.203 1 98.38 130 PHE B O 1
ATOM 2639 N N . ILE B 1 131 ? -17.625 1.415 16.719 1 98.38 131 ILE B N 1
ATOM 2640 C CA . ILE B 1 131 ? -18.688 1.737 15.773 1 98.38 131 ILE B CA 1
ATOM 2641 C C . ILE B 1 131 ? -18.203 1.449 14.352 1 98.38 131 ILE B C 1
ATOM 2643 O O . ILE B 1 131 ? -18.906 0.819 13.562 1 98.38 131 ILE B O 1
ATOM 2647 N N . TYR B 1 132 ? -17.031 1.905 14.031 1 98.44 132 TYR B N 1
ATOM 2648 C CA . TYR B 1 132 ? -16.469 1.677 12.711 1 98.44 132 TYR B CA 1
ATOM 2649 C C . TYR B 1 132 ? -16.375 0.187 12.398 1 98.44 132 TYR B C 1
ATOM 2651 O O . TYR B 1 132 ? -16.766 -0.253 11.312 1 98.44 132 TYR B O 1
ATOM 2659 N N . ALA B 1 133 ? -15.82 -0.513 13.359 1 98.56 133 ALA B N 1
ATOM 2660 C CA . ALA B 1 133 ? -15.664 -1.955 13.188 1 98.56 133 ALA B CA 1
ATOM 2661 C C . ALA B 1 133 ? -17.016 -2.631 12.984 1 98.56 133 ALA B C 1
ATOM 2663 O O . ALA B 1 133 ? -17.141 -3.541 12.156 1 98.56 133 ALA B O 1
ATOM 2664 N N . GLY B 1 134 ? -18.016 -2.266 13.742 1 98.12 134 GLY B N 1
ATOM 2665 C CA . GLY B 1 134 ? -19.359 -2.789 13.555 1 98.12 134 GLY B CA 1
ATOM 2666 C C . GLY B 1 134 ? -19.906 -2.525 12.172 1 98.12 134 GLY B C 1
ATOM 2667 O O . GLY B 1 134 ? -20.438 -3.434 11.531 1 98.12 134 GLY B O 1
ATOM 2668 N N . LEU B 1 135 ? -19.75 -1.307 11.727 1 97.88 135 LEU B N 1
ATOM 2669 C CA . LEU B 1 135 ? -20.25 -0.926 10.406 1 97.88 135 LEU B CA 1
ATOM 2670 C C . LEU B 1 135 ? -19.5 -1.665 9.305 1 97.88 135 LEU B C 1
ATOM 2672 O O . LEU B 1 135 ? -20.109 -2.174 8.367 1 97.88 135 LEU B O 1
ATOM 2676 N N . ALA B 1 136 ? -18.203 -1.755 9.445 1 97.69 136 ALA B N 1
ATOM 2677 C CA . ALA B 1 136 ? -17.375 -2.373 8.406 1 97.69 136 ALA B CA 1
ATOM 2678 C C . ALA B 1 136 ? -17.594 -3.883 8.367 1 97.69 136 ALA B C 1
ATOM 2680 O O . ALA B 1 136 ? -17.812 -4.457 7.297 1 97.69 136 ALA B O 1
ATOM 2681 N N . ALA B 1 137 ? -17.594 -4.523 9.508 1 97.75 137 ALA B N 1
ATOM 2682 C CA . ALA B 1 137 ? -17.609 -5.98 9.578 1 97.75 137 ALA B CA 1
ATOM 2683 C C . ALA B 1 137 ? -19.031 -6.516 9.406 1 97.75 137 ALA B C 1
ATOM 2685 O O . ALA B 1 137 ? -19.234 -7.547 8.766 1 97.75 137 ALA B O 1
ATOM 2686 N N . PHE B 1 138 ? -20.016 -5.801 9.922 1 97.88 138 PHE B N 1
ATOM 2687 C CA . PHE B 1 138 ? -21.344 -6.402 9.992 1 97.88 138 PHE B CA 1
ATOM 2688 C C . PHE B 1 138 ? -22.328 -5.672 9.086 1 97.88 138 PHE B C 1
ATOM 2690 O O . PHE B 1 138 ? -23.484 -6.059 8.977 1 97.88 138 PHE B O 1
ATOM 2697 N N . VAL B 1 139 ? -21.938 -4.703 8.438 1 97 139 VAL B N 1
ATOM 2698 C CA . VAL B 1 139 ? -22.734 -4.047 7.406 1 97 139 VAL B CA 1
ATOM 2699 C C . VAL B 1 139 ? -21.969 -4.047 6.082 1 97 139 VAL B C 1
ATOM 2701 O O . VAL B 1 139 ? -22.453 -4.57 5.078 1 97 139 VAL B O 1
ATOM 2704 N N . GLY B 1 140 ? -20.781 -3.5 6.121 1 96.25 140 GLY B N 1
ATOM 2705 C CA . GLY B 1 140 ? -19.984 -3.402 4.918 1 96.25 140 GLY B CA 1
ATOM 2706 C C . GLY B 1 140 ? -19.688 -4.75 4.281 1 96.25 140 GLY B C 1
ATOM 2707 O O . GLY B 1 140 ? -19.922 -4.941 3.086 1 96.25 140 GLY B O 1
ATOM 2708 N N . GLU B 1 141 ? -19.125 -5.691 5.051 1 96.31 141 GLU B N 1
ATOM 2709 C CA . GLU B 1 141 ? -18.781 -7.004 4.52 1 96.31 141 GLU B CA 1
ATOM 2710 C C . GLU B 1 141 ? -20.016 -7.75 4.027 1 96.31 141 GLU B C 1
ATOM 2712 O O . GLU B 1 141 ? -20.047 -8.242 2.896 1 96.31 141 GLU B O 1
ATOM 2717 N N . PRO B 1 142 ? -21.109 -7.816 4.785 1 96.31 142 PRO B N 1
ATOM 2718 C CA . PRO B 1 142 ? -22.312 -8.469 4.289 1 96.31 142 PRO B CA 1
ATOM 2719 C C . PRO B 1 142 ? -22.844 -7.836 3.004 1 96.31 142 PRO B C 1
ATOM 2721 O O . PRO B 1 142 ? -23.344 -8.539 2.119 1 96.31 142 PRO B O 1
ATOM 2724 N N . LEU B 1 143 ? -22.781 -6.547 2.889 1 96.19 143 LEU B N 1
ATOM 2725 C CA . LEU B 1 143 ? -23.188 -5.879 1.658 1 96.19 143 LEU B CA 1
ATOM 2726 C C . LEU B 1 143 ? -22.312 -6.301 0.489 1 96.19 143 LEU B C 1
ATOM 2728 O O . LEU B 1 143 ? -22.812 -6.52 -0.62 1 96.19 143 LEU B O 1
ATOM 2732 N N . ALA B 1 144 ? -21.047 -6.395 0.714 1 94.44 144 ALA B N 1
ATOM 2733 C CA . ALA B 1 144 ? -20.109 -6.816 -0.324 1 94.44 144 ALA B CA 1
ATOM 2734 C C . ALA B 1 144 ? -20.375 -8.258 -0.753 1 94.44 144 ALA B C 1
ATOM 2736 O O . ALA B 1 144 ? -20.25 -8.594 -1.935 1 94.44 144 ALA B O 1
ATOM 2737 N N . ILE B 1 145 ? -20.703 -9.102 0.208 1 94.25 145 ILE B N 1
ATOM 2738 C CA . ILE B 1 145 ? -21.031 -10.492 -0.081 1 94.25 145 ILE B CA 1
ATOM 2739 C C . ILE B 1 145 ? -22.297 -10.555 -0.926 1 94.25 145 ILE B C 1
ATOM 2741 O O . ILE B 1 145 ? -22.359 -11.266 -1.931 1 94.25 145 ILE B O 1
ATOM 2745 N N . ALA B 1 146 ? -23.312 -9.781 -0.538 1 94.25 146 ALA B N 1
ATOM 2746 C CA . ALA B 1 146 ? -24.594 -9.766 -1.241 1 94.25 146 ALA B CA 1
ATOM 2747 C C . ALA B 1 146 ? -24.422 -9.297 -2.684 1 94.25 146 ALA B C 1
ATOM 2749 O O . ALA B 1 146 ? -25.141 -9.75 -3.58 1 94.25 146 ALA B O 1
ATOM 2750 N N . LEU B 1 147 ? -23.438 -8.453 -2.893 1 92.81 147 LEU B N 1
ATOM 2751 C CA . LEU B 1 147 ? -23.203 -7.895 -4.219 1 92.81 147 LEU B CA 1
ATOM 2752 C C . LEU B 1 147 ? -22.234 -8.766 -5.004 1 92.81 147 LEU B C 1
ATOM 2754 O O . LEU B 1 147 ? -21.844 -8.422 -6.129 1 92.81 147 LEU B O 1
ATOM 2758 N N . ASP B 1 148 ? -21.703 -9.836 -4.402 1 90.38 148 ASP B N 1
ATOM 2759 C CA . ASP B 1 148 ? -20.797 -10.797 -5.012 1 90.38 148 ASP B CA 1
ATOM 2760 C C . ASP B 1 148 ? -19.438 -10.172 -5.297 1 90.38 148 ASP B C 1
ATOM 2762 O O . ASP B 1 148 ? -18.797 -10.5 -6.293 1 90.38 148 ASP B O 1
ATOM 2766 N N . LEU B 1 149 ? -19.047 -9.242 -4.453 1 89.75 149 LEU B N 1
ATOM 2767 C CA . LEU B 1 149 ? -17.75 -8.594 -4.594 1 89.75 149 LEU B CA 1
ATOM 2768 C C . LEU B 1 149 ? -16.703 -9.25 -3.691 1 89.75 149 LEU B C 1
ATOM 2770 O O . LEU B 1 149 ? -15.5 -9.086 -3.904 1 89.75 149 LEU B O 1
ATOM 2774 N N . TYR B 1 150 ? -17.156 -9.867 -2.773 1 90.44 150 TYR B N 1
ATOM 2775 C CA . TYR B 1 150 ? -16.359 -10.469 -1.714 1 90.44 150 TYR B CA 1
ATOM 2776 C C . TYR B 1 150 ? -16.938 -11.82 -1.292 1 90.44 150 TYR B C 1
ATOM 2778 O O . TYR B 1 150 ? -18.141 -11.945 -1.077 1 90.44 150 TYR B O 1
ATOM 2786 N N . LYS B 1 151 ? -16.109 -12.867 -1.252 1 91.5 151 LYS B N 1
ATOM 2787 C CA . LYS B 1 151 ? -16.547 -14.195 -0.818 1 91.5 151 LYS B CA 1
ATOM 2788 C C . LYS B 1 151 ? -15.586 -14.781 0.21 1 91.5 151 LYS B C 1
ATOM 2790 O O . LYS B 1 151 ? -14.484 -15.203 -0.137 1 91.5 151 LYS B O 1
ATOM 2795 N N . PRO B 1 152 ? -16 -14.797 1.46 1 93.81 152 PRO B N 1
ATOM 2796 C CA . PRO B 1 152 ? -15.172 -15.453 2.467 1 93.81 152 PRO B CA 1
ATOM 2797 C C . PRO B 1 152 ? -15.156 -16.969 2.312 1 93.81 152 PRO B C 1
ATOM 2799 O O . PRO B 1 152 ? -16.188 -17.578 1.982 1 93.81 152 PRO B O 1
ATOM 2802 N N . ILE B 1 153 ? -14 -17.594 2.451 1 91.06 153 ILE B N 1
ATOM 2803 C CA . ILE B 1 153 ? -13.836 -19.031 2.381 1 91.06 153 ILE B CA 1
ATOM 2804 C C . ILE B 1 153 ? -13.5 -19.594 3.766 1 91.06 153 ILE B C 1
ATOM 2806 O O . ILE B 1 153 ? -14.328 -20.266 4.387 1 91.06 153 ILE B O 1
ATOM 2810 N N . HIS B 1 154 ? -12.336 -19.234 4.324 1 92.25 154 HIS B N 1
ATOM 2811 C CA . HIS B 1 154 ? -11.945 -19.594 5.688 1 92.25 154 HIS B CA 1
ATOM 2812 C C . HIS B 1 154 ? -11.828 -18.344 6.562 1 92.25 154 HIS B C 1
ATOM 2814 O O . HIS B 1 154 ? -10.852 -18.188 7.293 1 92.25 154 HIS B O 1
ATOM 2820 N N . TRP B 1 155 ? -12.742 -17.438 6.324 1 93 155 TRP B N 1
ATOM 2821 C CA . TRP B 1 155 ? -12.766 -16.172 7.047 1 93 155 TRP B CA 1
ATOM 2822 C C . TRP B 1 155 ? -14.18 -15.828 7.5 1 93 155 TRP B C 1
ATOM 2824 O O . TRP B 1 155 ? -15.156 -16.234 6.867 1 93 155 TRP B O 1
ATOM 2834 N N . SER B 1 156 ? -14.219 -15.148 8.688 1 93.38 156 SER B N 1
ATOM 2835 C CA . SER B 1 156 ? -15.508 -14.695 9.203 1 93.38 156 SER B CA 1
ATOM 2836 C C . SER B 1 156 ? -15.453 -13.227 9.602 1 93.38 156 SER B C 1
ATOM 2838 O O . SER B 1 156 ? -14.398 -12.719 9.977 1 93.38 156 SER B O 1
ATOM 2840 N N . SER B 1 157 ? -16.578 -12.586 9.508 1 92.81 157 SER B N 1
ATOM 2841 C CA . SER B 1 157 ? -16.688 -11.188 9.906 1 92.81 157 SER B CA 1
ATOM 2842 C C . SER B 1 157 ? -16.375 -11 11.383 1 92.81 157 SER B C 1
ATOM 2844 O O . SER B 1 157 ? -15.945 -9.922 11.805 1 92.81 157 SER B O 1
ATOM 2846 N N . LEU B 1 158 ? -16.578 -12.008 12.125 1 94.69 158 LEU B N 1
ATOM 2847 C CA . LEU B 1 158 ? -16.281 -11.953 13.555 1 94.69 158 LEU B CA 1
ATOM 2848 C C . LEU B 1 158 ? -14.789 -11.719 13.773 1 94.69 158 LEU B C 1
ATOM 2850 O O . LEU B 1 158 ? -14.398 -11.07 14.75 1 94.69 158 LEU B O 1
ATOM 2854 N N . TYR B 1 159 ? -13.977 -12.289 12.898 1 95.44 159 TYR B N 1
ATOM 2855 C CA . TYR B 1 159 ? -12.539 -12.07 12.977 1 95.44 159 TYR B CA 1
ATOM 2856 C C . TYR B 1 159 ? -12.172 -10.664 12.5 1 95.44 159 TYR B C 1
ATOM 2858 O O . TYR B 1 159 ? -11.211 -10.07 12.992 1 95.44 159 TYR B O 1
ATOM 2866 N N . SER B 1 160 ? -12.93 -10.172 11.602 1 96.94 160 SER B N 1
ATOM 2867 C CA . SER B 1 160 ? -12.664 -8.852 11.047 1 96.94 160 SER B CA 1
ATOM 2868 C C . SER B 1 160 ? -12.93 -7.758 12.078 1 96.94 160 SER B C 1
ATOM 2870 O O . SER B 1 160 ? -12.273 -6.715 12.062 1 96.94 160 SER B O 1
ATOM 2872 N N . PHE B 1 161 ? -13.867 -8.039 12.93 1 98 161 PHE B N 1
ATOM 2873 C CA . PHE B 1 161 ? -14.344 -7.016 13.859 1 98 161 PHE B CA 1
ATOM 2874 C C . PHE B 1 161 ? -13.195 -6.484 14.711 1 98 161 PHE B C 1
ATOM 2876 O O . PHE B 1 161 ? -12.906 -5.285 14.695 1 98 161 PHE B O 1
ATOM 2883 N N . PRO B 1 162 ? -12.461 -7.27 15.438 1 97.94 162 PRO B N 1
ATOM 2884 C CA . PRO B 1 162 ? -11.352 -6.746 16.234 1 97.94 162 PRO B CA 1
ATOM 2885 C C . PRO B 1 162 ? -10.242 -6.145 15.383 1 97.94 162 PRO B C 1
ATOM 2887 O O . PRO B 1 162 ? -9.562 -5.207 15.812 1 97.94 162 PRO B O 1
ATOM 2890 N N . ILE B 1 163 ? -10 -6.645 14.258 1 97.75 163 ILE B N 1
ATOM 2891 C CA . ILE B 1 163 ? -8.977 -6.121 13.359 1 97.75 163 ILE B CA 1
ATOM 2892 C C . ILE B 1 163 ? -9.336 -4.699 12.938 1 97.75 163 ILE B C 1
ATOM 2894 O O . ILE B 1 163 ? -8.492 -3.803 12.961 1 97.75 163 ILE B O 1
ATOM 2898 N N . TYR B 1 164 ? -10.625 -4.492 12.609 1 98.44 164 TYR B N 1
ATOM 2899 C CA . TYR B 1 164 ? -11.062 -3.166 12.195 1 98.44 164 TYR B CA 1
ATOM 2900 C C . TYR B 1 164 ? -10.938 -2.168 13.344 1 98.44 164 TYR B C 1
ATOM 2902 O O . TYR B 1 164 ? -10.648 -0.99 13.117 1 98.44 164 TYR B O 1
ATOM 2910 N N . ILE B 1 165 ? -11.148 -2.592 14.555 1 98.5 165 ILE B N 1
ATOM 2911 C CA . ILE B 1 165 ? -10.961 -1.714 15.711 1 98.5 165 ILE B CA 1
ATOM 2912 C C . ILE B 1 165 ? -9.508 -1.262 15.781 1 98.5 165 ILE B C 1
ATOM 2914 O O . ILE B 1 165 ? -9.227 -0.067 15.906 1 98.5 165 ILE B O 1
ATOM 2918 N N . LEU B 1 166 ? -8.68 -2.195 15.688 1 98.38 166 LEU B N 1
ATOM 2919 C CA . LEU B 1 166 ? -7.254 -1.908 15.766 1 98.38 166 LEU B CA 1
ATOM 2920 C C . LEU B 1 166 ? -6.828 -0.963 14.641 1 98.38 166 LEU B C 1
ATOM 2922 O O . LEU B 1 166 ? -6.09 -0.005 14.883 1 98.38 166 LEU B O 1
ATOM 2926 N N . LEU B 1 167 ? -7.297 -1.261 13.453 1 98.31 167 LEU B N 1
ATOM 2927 C CA . LEU B 1 167 ? -6.934 -0.444 12.297 1 98.31 167 LEU B CA 1
ATOM 2928 C C . LEU B 1 167 ? -7.426 0.99 12.469 1 98.31 167 LEU B C 1
ATOM 2930 O O . LEU B 1 167 ? -6.715 1.938 12.133 1 98.31 167 LEU B O 1
ATOM 2934 N N . PHE B 1 168 ? -8.578 1.098 12.992 1 98.62 168 PHE B N 1
ATOM 2935 C CA . PHE B 1 168 ? -9.102 2.439 13.219 1 98.62 168 PHE B CA 1
ATOM 2936 C C . PHE B 1 168 ? -8.25 3.184 14.242 1 98.62 168 PHE B C 1
ATOM 2938 O O . PHE B 1 168 ? -7.887 4.34 14.023 1 98.62 168 PHE B O 1
ATOM 2945 N N . LEU B 1 169 ? -7.996 2.539 15.336 1 98.44 169 LEU B N 1
ATOM 2946 C CA . LEU B 1 169 ? -7.238 3.172 16.406 1 98.44 169 LEU B CA 1
ATOM 2947 C C . LEU B 1 169 ? -5.859 3.598 15.922 1 98.44 169 LEU B C 1
ATOM 2949 O O . LEU B 1 169 ? -5.387 4.688 16.25 1 98.44 169 LEU B O 1
ATOM 2953 N N . LEU B 1 170 ? -5.223 2.797 15.18 1 98.06 170 LEU B N 1
ATOM 2954 C CA . LEU B 1 170 ? -3.91 3.129 14.633 1 98.06 170 LEU B CA 1
ATOM 2955 C C . LEU B 1 170 ? -4.008 4.293 13.656 1 98.06 170 LEU B C 1
ATOM 2957 O O . LEU B 1 170 ? -3.184 5.211 13.688 1 98.06 170 LEU B O 1
ATOM 2961 N N . SER B 1 171 ? -5.004 4.211 12.789 1 98.25 171 SER B N 1
ATOM 2962 C CA . SER B 1 171 ? -5.184 5.289 11.828 1 98.25 171 SER B CA 1
ATOM 2963 C C . SER B 1 171 ? -5.488 6.609 12.523 1 98.25 171 SER B C 1
ATOM 2965 O O . SER B 1 171 ? -5 7.664 12.109 1 98.25 171 SER B O 1
ATOM 2967 N N . ASN B 1 172 ? -6.32 6.484 13.531 1 98.06 172 ASN B N 1
ATOM 2968 C CA . ASN B 1 172 ? -6.645 7.668 14.328 1 98.06 172 ASN B CA 1
ATOM 2969 C C . ASN B 1 172 ? -5.398 8.273 14.961 1 98.06 172 ASN B C 1
ATOM 2971 O O . ASN B 1 172 ? -5.234 9.492 14.992 1 98.06 172 ASN B O 1
ATOM 2975 N N . LYS B 1 173 ? -4.582 7.473 15.477 1 96.88 173 LYS B N 1
ATOM 2976 C CA . LYS B 1 173 ? -3.324 7.934 16.062 1 96.88 173 LYS B CA 1
ATOM 2977 C C . LYS B 1 173 ? -2.443 8.602 15 1 96.88 173 LYS B C 1
ATOM 2979 O O . LYS B 1 173 ? -1.828 9.633 15.258 1 96.88 173 LYS B O 1
ATOM 2984 N N . VAL B 1 174 ? -2.381 8.055 13.852 1 96.75 174 VAL B N 1
ATOM 2985 C CA . VAL B 1 174 ? -1.566 8.578 12.758 1 96.75 174 VAL B CA 1
ATOM 2986 C C . VAL B 1 174 ? -2.092 9.945 12.328 1 96.75 174 VAL B C 1
ATOM 2988 O O . VAL B 1 174 ? -1.313 10.828 11.945 1 96.75 174 VAL B O 1
ATOM 2991 N N . ALA B 1 175 ? -3.357 10.102 12.406 1 96.38 175 ALA B N 1
ATOM 2992 C CA . ALA B 1 175 ? -3.975 11.359 12 1 96.38 175 ALA B CA 1
ATOM 2993 C C . ALA B 1 175 ? -3.773 12.438 13.062 1 96.38 175 ALA B C 1
ATOM 2995 O O . ALA B 1 175 ? -3.537 13.602 12.742 1 96.38 175 ALA B O 1
ATOM 2996 N N . LYS B 1 176 ? -3.775 12.023 14.32 1 95.12 176 LYS B N 1
ATOM 2997 C CA . LYS B 1 176 ? -3.996 13.047 15.344 1 95.12 176 LYS B CA 1
ATOM 2998 C C . LYS B 1 176 ? -2.773 13.195 16.25 1 95.12 176 LYS B C 1
ATOM 3000 O O . LYS B 1 176 ? -2.691 14.133 17.031 1 95.12 176 LYS B O 1
ATOM 3005 N N . SER B 1 177 ? -1.885 12.312 16.156 1 93.5 177 SER B N 1
ATOM 3006 C CA . SER B 1 177 ? -0.725 12.398 17.047 1 93.5 177 SER B CA 1
ATOM 3007 C C . SER B 1 177 ? 0.042 13.695 16.828 1 93.5 177 SER B C 1
ATOM 3009 O O . SER B 1 177 ? 0.294 14.094 15.68 1 93.5 177 SER B O 1
ATOM 3011 N N . LYS B 1 178 ? 0.459 14.25 17.844 1 90.94 178 LYS B N 1
ATOM 3012 C CA . LYS B 1 178 ? 1.192 15.516 17.812 1 90.94 178 LYS B CA 1
ATOM 3013 C C . LYS B 1 178 ? 2.559 15.336 17.156 1 90.94 178 LYS B C 1
ATOM 3015 O O . LYS B 1 178 ? 3.121 16.281 16.609 1 90.94 178 LYS B O 1
ATOM 3020 N N . THR B 1 179 ? 3.031 14.156 17.188 1 89.94 179 THR B N 1
ATOM 3021 C CA . THR B 1 179 ? 4.32 13.828 16.594 1 89.94 179 THR B CA 1
ATOM 3022 C C . THR B 1 179 ? 4.312 14.125 15.094 1 89.94 179 THR B C 1
ATOM 3024 O O . THR B 1 179 ? 5.352 14.438 14.508 1 89.94 179 THR B O 1
ATOM 3027 N N . PHE B 1 180 ? 3.125 14.125 14.555 1 91.25 180 PHE B N 1
ATOM 3028 C CA . PHE B 1 180 ? 3.035 14.258 13.109 1 91.25 180 PHE B CA 1
ATOM 3029 C C . PHE B 1 180 ? 2.643 15.68 12.719 1 91.25 180 PHE B C 1
ATOM 3031 O O . PHE B 1 180 ? 2.48 15.984 11.539 1 91.25 180 PHE B O 1
ATOM 3038 N N . ASN B 1 181 ? 2.447 16.469 13.719 1 85.25 181 ASN B N 1
ATOM 3039 C CA . ASN B 1 181 ? 2.201 17.875 13.414 1 85.25 181 ASN B CA 1
ATOM 3040 C C . ASN B 1 181 ? 3.441 18.547 12.828 1 85.25 181 ASN B C 1
ATOM 3042 O O . ASN B 1 181 ? 4.488 18.594 13.477 1 85.25 181 ASN B O 1
ATOM 3046 N N . SER B 1 182 ? 3.326 18.922 11.57 1 87 182 SER B N 1
ATOM 3047 C CA . SER B 1 182 ? 4.504 19.453 10.891 1 87 182 SER B CA 1
ATOM 3048 C C . SER B 1 182 ? 4.109 20.375 9.742 1 87 182 SER B C 1
ATOM 3050 O O . SER B 1 182 ? 2.951 20.391 9.32 1 87 182 SER B O 1
ATOM 3052 N N . ARG B 1 183 ? 5.148 21.188 9.469 1 82.25 183 ARG B N 1
ATOM 3053 C CA . ARG B 1 183 ? 4.984 22.094 8.336 1 82.25 183 ARG B CA 1
ATOM 3054 C C . ARG B 1 183 ? 6.285 22.219 7.543 1 82.25 183 ARG B C 1
ATOM 3056 O O . ARG B 1 183 ? 7.246 22.828 8.016 1 82.25 183 ARG B O 1
ATOM 3063 N N . LEU B 1 184 ? 6.301 21.5 6.469 1 84 184 LEU B N 1
ATOM 3064 C CA . LEU B 1 184 ? 7.449 21.547 5.566 1 84 184 LEU B CA 1
ATOM 3065 C C . LEU B 1 184 ? 7.172 22.469 4.379 1 84 184 LEU B C 1
ATOM 3067 O O . LEU B 1 184 ? 6.164 22.297 3.686 1 84 184 LEU B O 1
#

Solvent-accessible surface area (backbone atoms only — not comparable to full-atom values): 18394 Å² total; per-residue (Å²): 132,60,72,66,58,53,49,54,51,46,50,50,53,48,48,55,49,42,50,54,42,49,54,46,49,52,48,38,58,72,71,32,59,83,34,73,62,27,50,49,40,51,45,47,43,43,50,54,58,55,51,46,70,70,66,52,63,63,60,31,36,28,25,36,49,35,15,19,36,49,40,20,47,52,39,35,49,51,39,15,35,36,44,58,70,52,23,34,49,50,77,46,60,76,53,90,42,39,62,47,55,61,29,50,24,67,20,47,49,14,49,50,49,32,51,54,50,63,51,67,62,84,54,59,59,68,58,51,14,50,52,48,12,48,46,45,29,70,43,46,46,53,51,33,38,76,68,52,49,37,45,67,67,73,53,55,49,76,66,41,28,63,51,38,25,52,50,39,46,53,28,46,46,59,27,45,39,69,71,35,54,33,74,87,133,60,72,64,57,53,48,53,52,46,51,48,52,50,49,52,50,42,52,55,43,50,54,45,50,52,48,40,59,72,69,34,58,83,35,71,62,27,50,49,40,51,45,48,42,44,49,54,57,55,50,44,70,72,68,52,63,63,61,31,38,28,24,35,49,34,16,19,36,49,40,21,47,51,38,35,48,52,40,15,36,37,44,59,70,51,23,35,50,50,78,48,60,77,53,90,45,40,65,46,55,60,30,50,24,67,21,47,50,13,49,49,48,33,50,55,50,62,52,68,62,83,54,58,56,69,58,51,14,50,51,50,12,46,46,46,29,70,42,47,45,54,51,32,40,75,68,53,49,38,43,68,68,72,52,55,48,76,64,42,27,62,52,39,26,52,52,40,46,52,29,47,45,59,27,46,39,71,70,35,54,34,74,87

Secondary structure (DSSP, 8-state):
--HHHHHHHHHHHHHHHHHHHHHHHHHIIIIITTSHHHHHHHHHHHHHHHHHHHHS-GGGHHHHHHHHHHHHHHHHHHHHHHHHTTSEE-TT-S-TTSSS-HIIIIIIHHHHHHHHHHSSTTS-HHHHHHHHHHHIIIIIHHHHHHTTS-EESS--HHHHHHHHHHHHHHHHHHHH-GGG----/--HHHHHHHHHHHHHHHHHHHHHHHHHIIIIITTSHHHHHHHHHHHHHHHHHHHHS-GGGHHHHHHHHHHHHHHHHHHHHHHHHTTSEE-TT-S-TTSSS-HIIIIIIHHHHHHHHHHSSTTS-HHHHHHHHHHHIIIIIHHHHHHTTS-EESS--HHHHHHHHHHHHHHHHHHHH-GGG----